Protein AF-Q7P4R6-F1 (afdb_monomer_lite)

InterPro domains:
  IPR003507 Peptidase family S66 [PTHR30237] (6-213)
  IPR027478 Murein tetrapeptide carboxypeptidase, N-terminal [G3DSA:3.40.50.10740] (6-164)
  IPR029062 Class I glutamine amidotransferase-like [SSF52317] (9-164)
  IPR040449 LD-carboxypeptidase, N-terminal [PF02016] (11-132)

Foldseek 3Di:
DDPPPDDAAEEEEAFLWFLVCLLQVVLLVQLQVLSVVLRHHYDYFPLSVVSADDPRGSDQLQVRLVSQLVLLQDLRHQEYAYQAAHAGSLSNLVNHDLVSNQVSLHAYEDADLCLNVQVSNVVRHVDHHHHDHHRRVQQSQQVGQDPLNSVVCCCRRPDPDDDDDDDQKDAPDDQDSNDCSSVPPDTDIDGDPDDDPPDDDDDDDDDDDHDPVNVCVNVVPD

Secondary structure (DSSP, 8-state):
---------EEEEE-SS--HHHHTHHHHHHHHHHHHHTT-EEEE-HHHHTT--BTTBSS-HHHHHHHHHHHHH-TT--EEEES---S-GGGGGGG--HHHHHHH--EEEE-GGGHHHHHHHHHHSS---EE---HHHHH--TT---HHHHHHHHHHHH-SS-PPPPPSEE--PPPPTTSTHHHHSPPP-EE------SS------------HHHHHHHHS--

Sequence (222 aa):
MEVSKMEKKVIGVYAPANAAHIWFEEKYLFAKKQLENIGFKIVEGNLVKDKIYQGYRTASAKERAEEMMHLVKNKDIDIMMPVIGGYNSGSLLPYLDFDEIEKSKKKFFGYSDITAIQMAILKKTDLKPIYGGSLIPTFGEYEGISPFLKNTLENLFFKKSYSLEEPEFYSNKLLNAFTDEWKTKKREYTKNEGWKILNKGEIEGEVIVANIDRYFSITSCY

Organism: NCBI:txid209882

pLDDT: mean 92.97, std 10.6, range [31.92, 98.81]

Structure (mmCIF, N/CA/C/O backbone):
data_AF-Q7P4R6-F1
#
_entry.id   AF-Q7P4R6-F1
#
loop_
_atom_site.group_PDB
_atom_site.id
_atom_site.type_symbol
_atom_site.label_atom_id
_atom_site.label_alt_id
_atom_site.label_comp_id
_atom_site.label_asym_id
_atom_site.label_entity_id
_atom_site.label_seq_id
_atom_site.pdbx_PDB_ins_code
_atom_site.Cartn_x
_atom_site.Cartn_y
_atom_site.Cartn_z
_atom_site.occupancy
_atom_site.B_iso_or_equiv
_atom_site.auth_seq_id
_atom_site.auth_comp_id
_atom_site.auth_asym_id
_atom_site.auth_atom_id
_atom_site.pdbx_PDB_model_num
ATOM 1 N N . MET A 1 1 ? 13.706 -21.297 23.533 1.00 36.28 1 MET A N 1
ATOM 2 C CA . MET A 1 1 ? 12.435 -20.545 23.560 1.00 36.28 1 MET A CA 1
ATOM 3 C C . MET A 1 1 ? 11.991 -20.355 22.127 1.00 36.28 1 MET A C 1
ATOM 5 O O . MET A 1 1 ? 12.764 -19.845 21.327 1.00 36.28 1 MET A O 1
ATOM 9 N N . GLU A 1 2 ? 10.831 -20.906 21.797 1.00 31.92 2 GLU A N 1
ATOM 10 C CA . GLU A 1 2 ? 10.306 -21.006 20.438 1.00 31.92 2 GLU A CA 1
ATOM 11 C C . GLU A 1 2 ? 10.027 -19.624 19.846 1.00 31.92 2 GLU A C 1
ATOM 13 O O . GLU A 1 2 ? 9.354 -18.795 20.455 1.00 31.92 2 GLU A O 1
ATOM 18 N N . VAL A 1 3 ? 10.527 -19.388 18.633 1.00 38.00 3 VAL A N 1
ATOM 19 C CA . VAL A 1 3 ? 10.048 -18.294 17.790 1.00 38.00 3 VAL A CA 1
ATOM 20 C C . VAL A 1 3 ? 8.590 -18.618 17.478 1.00 38.00 3 VAL A C 1
ATOM 22 O O . VAL A 1 3 ? 8.321 -19.535 16.698 1.00 38.00 3 VAL A O 1
ATOM 25 N N . SER A 1 4 ? 7.643 -17.920 18.111 1.00 40.69 4 SER A N 1
ATOM 26 C CA . SER A 1 4 ? 6.229 -18.041 17.757 1.00 40.69 4 SER A CA 1
ATOM 27 C C . SER A 1 4 ? 6.108 -17.805 16.253 1.00 40.69 4 SER A C 1
ATOM 29 O O . SER A 1 4 ? 6.454 -16.723 15.771 1.00 40.69 4 SER A O 1
ATOM 31 N N . LYS A 1 5 ? 5.671 -18.816 15.493 1.00 45.00 5 LYS A N 1
ATOM 32 C CA . LYS A 1 5 ? 5.347 -18.649 14.074 1.00 45.00 5 LYS A CA 1
ATOM 33 C C . LYS A 1 5 ? 4.273 -17.570 13.990 1.00 45.00 5 LYS A C 1
ATOM 35 O O . LYS A 1 5 ? 3.119 -17.840 14.308 1.00 45.00 5 LYS A O 1
ATOM 40 N N . MET A 1 6 ? 4.654 -16.357 13.592 1.00 54.03 6 MET A N 1
ATOM 41 C CA . MET A 1 6 ? 3.685 -15.341 13.201 1.00 54.03 6 MET A CA 1
ATOM 42 C C . MET A 1 6 ? 2.774 -15.959 12.141 1.00 54.03 6 MET A C 1
ATOM 44 O O . MET A 1 6 ? 3.251 -16.597 11.196 1.00 54.03 6 MET A O 1
ATOM 48 N N . GLU A 1 7 ? 1.467 -15.813 12.329 1.00 65.62 7 GLU A N 1
ATOM 49 C CA . GLU A 1 7 ? 0.477 -16.248 11.354 1.00 65.62 7 GLU A CA 1
ATOM 50 C C . GLU A 1 7 ? 0.796 -15.570 10.015 1.00 65.62 7 GLU A C 1
ATOM 52 O O . GLU A 1 7 ? 0.820 -14.344 9.921 1.00 65.62 7 GLU A O 1
ATOM 57 N N . LYS A 1 8 ? 1.133 -16.352 8.985 1.00 84.56 8 LYS A N 1
ATOM 58 C CA . LYS A 1 8 ? 1.517 -15.791 7.686 1.00 84.56 8 LYS A CA 1
ATOM 59 C C . LYS A 1 8 ? 0.320 -15.057 7.086 1.00 84.56 8 LYS A C 1
ATOM 61 O O . LYS A 1 8 ? -0.657 -15.709 6.734 1.00 84.56 8 LYS A O 1
ATOM 66 N N . LYS A 1 9 ? 0.423 -13.736 6.932 1.00 95.12 9 LYS A N 1
ATOM 67 C CA . LYS A 1 9 ? -0.589 -12.922 6.248 1.00 95.12 9 LYS A CA 1
ATOM 68 C C . LYS A 1 9 ? -0.419 -12.998 4.733 1.00 95.12 9 LYS A C 1
ATOM 70 O O . LYS A 1 9 ? 0.704 -13.078 4.220 1.00 95.12 9 LYS A O 1
ATOM 75 N N . VAL A 1 10 ? -1.535 -12.960 4.020 1.00 98.19 10 VAL A N 1
ATOM 76 C CA . VAL A 1 10 ? -1.591 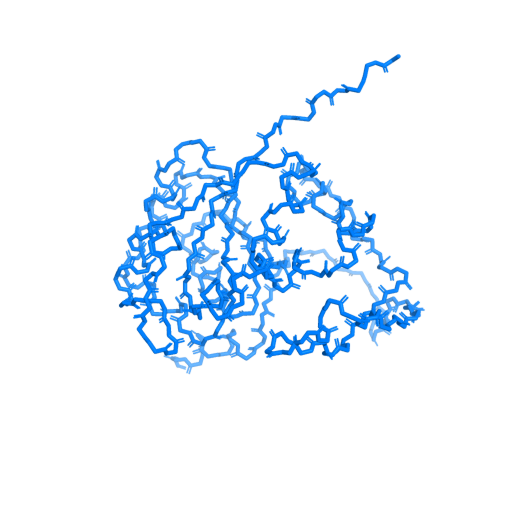-12.981 2.558 1.00 98.19 10 VAL A CA 1
ATOM 77 C C . VAL A 1 10 ? -1.961 -11.594 2.042 1.00 98.19 10 VAL A C 1
ATOM 79 O O . VAL A 1 10 ? -2.929 -10.975 2.491 1.00 98.19 10 VAL A O 1
ATOM 82 N N . ILE A 1 11 ? -1.185 -11.106 1.079 1.00 98.56 11 ILE A N 1
ATOM 83 C CA . ILE A 1 11 ? -1.375 -9.811 0.435 1.00 98.56 11 ILE A CA 1
ATOM 84 C C . ILE A 1 11 ? -1.949 -10.036 -0.965 1.00 98.56 11 ILE A C 1
ATOM 86 O O . ILE A 1 11 ? -1.327 -10.686 -1.804 1.00 98.56 11 ILE A O 1
ATOM 90 N N . GLY A 1 12 ? -3.121 -9.461 -1.217 1.00 98.69 12 GLY A N 1
ATOM 91 C CA . GLY A 1 12 ? -3.720 -9.319 -2.536 1.00 98.69 12 GLY A CA 1
ATOM 92 C C . GLY A 1 12 ? -3.177 -8.085 -3.242 1.00 98.69 12 GLY A C 1
ATOM 93 O O . GLY A 1 12 ? -3.420 -6.963 -2.789 1.00 98.69 12 GLY A O 1
ATOM 94 N N . VAL A 1 13 ? -2.461 -8.281 -4.346 1.00 98.62 13 VAL A N 1
ATOM 95 C CA . VAL A 1 13 ? -1.869 -7.201 -5.139 1.00 98.62 13 VAL A CA 1
ATOM 96 C C . VAL A 1 13 ? -2.739 -6.892 -6.352 1.00 98.62 13 VAL A C 1
ATOM 98 O O . VAL A 1 13 ? -2.993 -7.777 -7.162 1.00 98.62 13 VAL A O 1
ATOM 101 N N . TYR A 1 14 ? -3.159 -5.634 -6.498 1.00 98.38 14 TYR A N 1
ATOM 102 C CA . TYR A 1 14 ? -4.023 -5.162 -7.590 1.00 98.38 14 TYR A CA 1
ATOM 103 C C . TYR A 1 14 ? -3.446 -3.917 -8.273 1.00 98.38 14 TYR A C 1
ATOM 105 O O . TYR A 1 14 ? -2.625 -3.205 -7.689 1.00 98.38 14 TYR A O 1
ATOM 113 N N . ALA A 1 15 ? -3.868 -3.623 -9.503 1.00 97.06 15 ALA A N 1
ATOM 114 C CA . ALA A 1 15 ? -3.368 -2.507 -10.304 1.00 97.06 15 ALA A CA 1
ATOM 115 C C . ALA A 1 15 ? -4.442 -1.420 -10.516 1.00 97.06 15 ALA A C 1
ATOM 117 O O . ALA A 1 15 ? -5.029 -1.310 -11.596 1.00 97.06 15 ALA A O 1
ATOM 118 N N . PRO A 1 16 ? -4.686 -0.550 -9.517 1.00 96.31 16 PRO A N 1
ATOM 119 C CA . PRO A 1 16 ? -5.766 0.430 -9.582 1.00 96.31 16 PRO A CA 1
ATOM 120 C C . PRO A 1 16 ? -5.437 1.657 -10.426 1.00 96.31 16 PRO A C 1
ATOM 122 O O . PRO A 1 16 ? -6.339 2.450 -10.675 1.00 96.31 16 PRO A O 1
ATOM 125 N N . ALA A 1 17 ? -4.181 1.858 -10.829 1.00 94.38 17 ALA A N 1
ATOM 126 C CA . ALA A 1 17 ? -3.759 3.061 -11.533 1.00 94.38 17 ALA A CA 1
ATOM 127 C C . ALA A 1 17 ? -2.722 2.774 -12.629 1.00 94.38 17 ALA A C 1
ATOM 129 O O . ALA A 1 17 ? -3.070 2.201 -13.664 1.00 94.38 17 ALA A O 1
ATOM 130 N N . ASN A 1 18 ? -1.469 3.191 -12.426 1.00 93.06 18 ASN A N 1
ATOM 131 C CA . ASN A 1 18 ? -0.403 3.039 -13.412 1.00 93.06 18 ASN A CA 1
ATOM 132 C C . ASN A 1 18 ? 0.003 1.566 -13.580 1.00 93.06 18 ASN A C 1
ATOM 134 O O . ASN A 1 18 ? 0.083 0.808 -12.610 1.00 93.06 18 ASN A O 1
ATOM 138 N N . ALA A 1 19 ? 0.380 1.186 -14.800 1.00 93.06 19 ALA A N 1
ATOM 139 C CA . ALA A 1 19 ? 0.852 -0.159 -15.129 1.00 93.06 19 ALA A CA 1
ATOM 140 C C . ALA A 1 19 ? 2.355 -0.358 -14.827 1.00 93.06 19 ALA A C 1
ATOM 142 O O . ALA A 1 19 ? 3.094 -0.977 -15.589 1.00 93.06 19 ALA A O 1
ATOM 143 N N . ALA A 1 20 ? 2.835 0.173 -13.699 1.00 92.56 20 ALA A N 1
ATOM 144 C CA . ALA A 1 20 ? 4.264 0.203 -13.367 1.00 92.56 20 ALA A CA 1
ATOM 145 C C . ALA A 1 20 ? 4.896 -1.187 -13.170 1.00 92.56 20 ALA A C 1
ATOM 147 O O . ALA A 1 20 ? 6.104 -1.326 -13.315 1.00 92.56 20 ALA A O 1
ATOM 148 N N . HIS A 1 21 ? 4.095 -2.215 -12.875 1.00 94.19 21 HIS A N 1
ATOM 149 C CA . HIS A 1 21 ? 4.558 -3.608 -12.820 1.00 94.19 21 HIS A CA 1
ATOM 150 C C . HIS A 1 21 ? 4.993 -4.146 -14.189 1.00 94.19 21 HIS A C 1
ATOM 152 O O . HIS A 1 21 ? 5.756 -5.101 -14.240 1.00 94.19 21 HIS A O 1
ATOM 158 N N . ILE A 1 22 ? 4.544 -3.519 -15.281 1.00 94.38 22 ILE A N 1
ATOM 159 C CA . ILE A 1 22 ? 4.949 -3.850 -16.650 1.00 94.38 22 ILE A CA 1
ATOM 160 C C . ILE A 1 22 ? 6.172 -3.022 -17.038 1.00 94.38 22 ILE A C 1
ATOM 162 O O . ILE A 1 22 ? 7.163 -3.564 -17.514 1.00 94.38 22 ILE A O 1
ATOM 166 N N . TRP A 1 23 ? 6.132 -1.707 -16.795 1.00 93.12 23 TRP A N 1
ATOM 167 C CA . TRP A 1 23 ? 7.247 -0.812 -17.129 1.00 93.12 23 TRP A CA 1
ATOM 168 C C . TRP A 1 23 ? 8.520 -1.119 -16.334 1.00 93.12 23 TRP A C 1
ATOM 170 O O . TRP A 1 23 ? 9.620 -0.933 -16.842 1.00 93.12 23 TRP A O 1
ATOM 180 N N . PHE A 1 24 ? 8.366 -1.582 -15.091 1.00 94.56 24 PHE A N 1
ATOM 181 C CA . PHE A 1 24 ? 9.459 -1.865 -14.163 1.00 94.56 24 PHE A CA 1
ATOM 182 C C . PHE A 1 24 ? 9.367 -3.300 -13.632 1.00 94.56 24 PHE A C 1
ATOM 184 O O . PHE A 1 24 ? 9.408 -3.522 -12.420 1.00 94.56 24 PHE A O 1
ATOM 191 N N . GLU A 1 25 ? 9.219 -4.275 -14.533 1.00 95.38 25 GLU A N 1
ATOM 192 C CA . GLU A 1 25 ? 9.003 -5.684 -14.176 1.00 95.38 25 GLU A CA 1
ATOM 193 C C . GLU A 1 25 ? 10.060 -6.222 -13.200 1.00 95.38 25 GLU A C 1
ATOM 195 O O . GLU A 1 25 ? 9.707 -6.808 -12.178 1.00 95.38 25 GLU A O 1
ATOM 200 N N . GLU A 1 26 ? 11.348 -5.964 -13.441 1.00 95.88 26 GLU A N 1
ATOM 201 C CA . GLU A 1 26 ? 12.415 -6.409 -12.534 1.00 95.88 26 GLU A CA 1
ATOM 202 C C . GLU A 1 26 ? 12.244 -5.849 -11.116 1.00 95.88 26 GLU A C 1
ATOM 204 O O . GLU A 1 26 ? 12.371 -6.576 -10.129 1.00 95.88 26 GLU A O 1
ATOM 209 N N . LYS A 1 27 ? 11.908 -4.559 -11.005 1.00 96.25 27 LYS A N 1
ATOM 210 C CA . LYS A 1 27 ? 11.699 -3.887 -9.717 1.00 96.25 27 LYS A CA 1
ATOM 211 C C . LYS A 1 27 ? 10.441 -4.404 -9.018 1.00 96.25 27 LYS A C 1
ATOM 213 O O . LYS A 1 27 ? 10.434 -4.551 -7.799 1.00 96.25 27 LYS A O 1
ATOM 218 N N . TYR A 1 28 ? 9.393 -4.711 -9.780 1.00 97.44 28 TYR A N 1
ATOM 219 C CA . TYR A 1 28 ? 8.175 -5.347 -9.285 1.00 97.44 28 TYR A CA 1
ATOM 220 C C . TYR A 1 28 ? 8.442 -6.756 -8.735 1.00 97.44 28 TYR A C 1
ATOM 222 O O . TYR A 1 28 ? 8.056 -7.054 -7.603 1.00 97.44 28 TYR A O 1
ATOM 230 N N . LEU A 1 29 ? 9.148 -7.602 -9.490 1.00 97.38 29 LEU A N 1
ATOM 231 C CA . LEU A 1 29 ? 9.510 -8.954 -9.058 1.00 97.38 29 LEU A CA 1
ATOM 232 C C . LEU A 1 29 ? 10.412 -8.918 -7.821 1.00 97.38 29 LEU A C 1
ATOM 234 O O . LEU A 1 29 ? 10.203 -9.690 -6.883 1.00 97.38 29 LEU A O 1
ATOM 238 N N . PHE A 1 30 ? 11.363 -7.981 -7.784 1.00 97.12 30 PHE A N 1
ATOM 239 C CA . PHE A 1 30 ? 12.201 -7.747 -6.614 1.00 97.12 30 PHE A CA 1
ATOM 240 C C . PHE A 1 30 ? 11.359 -7.361 -5.389 1.00 97.12 30 PHE A C 1
ATOM 242 O O . PHE A 1 30 ? 11.490 -7.984 -4.336 1.00 97.12 30 PHE A O 1
ATOM 249 N N . ALA A 1 31 ? 10.436 -6.404 -5.536 1.00 97.75 31 ALA A N 1
ATOM 250 C CA . ALA A 1 31 ? 9.532 -5.978 -4.468 1.00 97.75 31 ALA A CA 1
ATOM 251 C C . ALA A 1 31 ? 8.675 -7.127 -3.921 1.00 97.75 31 ALA A C 1
ATOM 253 O O . ALA A 1 31 ? 8.549 -7.299 -2.706 1.00 97.75 31 ALA A O 1
ATOM 254 N N . LYS A 1 32 ? 8.131 -7.954 -4.821 1.00 97.94 32 LYS A N 1
ATOM 255 C CA . LYS A 1 32 ? 7.375 -9.158 -4.460 1.00 97.94 32 LYS A CA 1
ATOM 256 C C . LYS A 1 32 ? 8.234 -10.107 -3.629 1.00 97.94 32 LYS A C 1
ATOM 258 O O . LYS A 1 32 ? 7.821 -10.543 -2.554 1.00 97.94 32 LYS A O 1
ATOM 263 N N . LYS A 1 33 ? 9.463 -10.360 -4.088 1.00 97.62 33 LYS A N 1
ATOM 264 C CA . LYS A 1 33 ? 10.394 -11.272 -3.423 1.00 97.62 33 LYS A CA 1
ATOM 265 C C . LYS A 1 33 ? 10.791 -10.795 -2.028 1.00 97.62 33 LYS A C 1
ATOM 267 O O . LYS A 1 33 ? 10.902 -11.611 -1.118 1.00 97.62 33 LYS A O 1
ATOM 272 N N . GLN A 1 34 ? 10.973 -9.489 -1.839 1.00 96.88 34 GLN A N 1
ATOM 273 C CA . GLN A 1 34 ? 11.279 -8.905 -0.531 1.00 96.88 34 GLN A CA 1
ATOM 274 C C . GLN A 1 34 ? 10.176 -9.193 0.499 1.00 96.88 34 GLN A C 1
ATOM 276 O O . GLN A 1 34 ? 10.476 -9.640 1.606 1.00 96.88 34 GLN A O 1
ATOM 281 N N . LEU A 1 35 ? 8.903 -9.011 0.127 1.00 96.75 35 LEU A N 1
ATOM 282 C CA . LEU A 1 35 ? 7.768 -9.324 1.004 1.00 96.75 35 LEU A CA 1
ATOM 283 C C . LEU A 1 35 ? 7.665 -10.824 1.313 1.00 96.75 35 LEU A C 1
ATOM 285 O O . LEU A 1 35 ? 7.429 -11.205 2.461 1.00 96.75 35 LEU A O 1
ATOM 289 N N . GLU A 1 36 ? 7.890 -11.681 0.316 1.00 96.50 36 GLU A N 1
ATOM 290 C CA . GLU A 1 36 ? 7.920 -13.136 0.512 1.00 96.50 36 GLU A CA 1
ATOM 291 C C . GLU A 1 36 ? 9.036 -13.566 1.477 1.00 96.50 36 GLU A C 1
ATOM 293 O O . GLU A 1 36 ? 8.815 -14.406 2.352 1.00 96.50 36 GLU A O 1
ATOM 298 N N . ASN A 1 37 ? 10.222 -12.957 1.366 1.00 94.75 37 ASN A N 1
ATOM 299 C CA . ASN A 1 37 ? 11.374 -13.254 2.220 1.00 94.75 37 ASN A CA 1
ATOM 300 C C . ASN A 1 37 ? 11.122 -12.916 3.697 1.00 94.75 37 ASN A C 1
ATOM 302 O O . ASN A 1 37 ? 11.670 -13.583 4.573 1.00 94.75 37 ASN A O 1
ATOM 306 N N . ILE A 1 38 ? 10.283 -11.916 3.986 1.00 93.44 38 ILE A N 1
ATOM 307 C CA . ILE A 1 38 ? 9.893 -11.567 5.361 1.00 93.44 38 ILE A CA 1
ATOM 308 C C . ILE A 1 38 ? 8.606 -12.269 5.826 1.00 93.44 38 ILE A C 1
ATOM 310 O O . ILE A 1 38 ? 8.121 -11.992 6.919 1.00 93.44 38 ILE A O 1
ATOM 314 N N . GLY A 1 39 ? 8.083 -13.218 5.040 1.00 94.12 39 GLY A N 1
ATOM 315 C CA . GLY A 1 39 ? 7.067 -14.177 5.481 1.00 94.12 39 GLY A CA 1
ATOM 316 C C . GLY A 1 39 ? 5.646 -13.951 4.964 1.00 94.12 39 GLY A C 1
ATOM 317 O O . GLY A 1 39 ? 4.764 -14.738 5.322 1.00 94.12 39 GLY A O 1
ATOM 318 N N . PHE A 1 40 ? 5.410 -12.947 4.116 1.00 96.44 40 PHE A N 1
ATOM 319 C CA . PHE A 1 40 ? 4.113 -12.767 3.459 1.00 96.44 40 PHE A CA 1
ATOM 320 C C . PHE A 1 40 ? 3.929 -13.754 2.302 1.00 96.44 40 PHE A C 1
ATOM 322 O O . PHE A 1 40 ? 4.889 -14.242 1.707 1.00 96.44 40 PHE A O 1
ATOM 329 N N . LYS A 1 41 ? 2.674 -14.036 1.953 1.00 97.31 41 LYS A N 1
ATOM 330 C CA . LYS A 1 41 ? 2.325 -14.646 0.661 1.00 97.31 41 LYS A CA 1
ATOM 331 C C . LYS A 1 41 ? 1.692 -13.587 -0.226 1.00 97.31 41 LYS A C 1
ATOM 333 O O . LYS A 1 41 ? 0.916 -12.777 0.272 1.00 97.31 41 LYS A O 1
ATOM 338 N N . ILE A 1 42 ? 1.985 -13.620 -1.521 1.00 98.00 42 ILE A N 1
ATOM 339 C CA . ILE A 1 42 ? 1.416 -12.680 -2.486 1.00 98.00 42 ILE A CA 1
ATOM 340 C C . ILE A 1 42 ? 0.439 -13.416 -3.403 1.00 98.00 42 ILE A C 1
ATOM 342 O O . ILE A 1 42 ? 0.769 -14.464 -3.954 1.00 98.00 42 ILE A O 1
ATOM 346 N N . VAL A 1 43 ? -0.757 -12.854 -3.565 1.00 98.56 43 VAL A N 1
ATOM 347 C CA . VAL A 1 43 ? -1.751 -13.261 -4.563 1.00 98.56 43 VAL A CA 1
ATOM 348 C C . VAL A 1 43 ? -1.961 -12.085 -5.504 1.00 98.56 43 VAL A C 1
ATOM 350 O O . VAL A 1 43 ? -2.355 -11.003 -5.079 1.00 98.56 43 VAL A O 1
ATOM 353 N N . GLU A 1 44 ? -1.669 -12.284 -6.782 1.00 98.50 44 GLU A N 1
ATOM 354 C CA . GLU A 1 44 ? -1.816 -11.257 -7.813 1.00 98.50 44 GLU A CA 1
ATOM 355 C C . GLU A 1 44 ? -3.244 -11.262 -8.370 1.00 98.50 44 GLU A C 1
ATOM 357 O O . GLU A 1 44 ? -3.829 -12.323 -8.595 1.00 98.50 44 GLU A O 1
ATOM 362 N N . GLY A 1 45 ? -3.799 -10.074 -8.601 1.00 98.00 45 GLY A N 1
ATOM 363 C CA . GLY A 1 45 ? -4.998 -9.901 -9.409 1.00 98.00 45 GLY A CA 1
ATOM 364 C C . GLY A 1 45 ? -4.738 -10.237 -10.878 1.00 98.00 45 GLY A C 1
ATOM 365 O O . GLY A 1 45 ? -3.592 -10.284 -11.329 1.00 98.00 45 GLY A O 1
ATOM 366 N N . ASN A 1 46 ? -5.808 -10.491 -11.633 1.00 96.81 46 ASN A N 1
ATOM 367 C CA . ASN A 1 46 ? -5.687 -10.948 -13.019 1.00 96.81 46 ASN A CA 1
ATOM 368 C C . ASN A 1 46 ? -5.011 -9.910 -13.926 1.00 96.81 46 ASN A C 1
ATOM 370 O O . ASN A 1 46 ? -4.195 -10.285 -14.754 1.00 96.81 46 ASN A O 1
ATOM 374 N N . LEU A 1 47 ? -5.275 -8.611 -13.753 1.00 97.00 47 LEU A N 1
ATOM 375 C CA . LEU A 1 47 ? -4.643 -7.583 -14.584 1.00 97.00 47 LEU A CA 1
ATOM 376 C C . LEU A 1 47 ? -3.141 -7.480 -14.306 1.00 97.00 47 LEU A C 1
ATOM 378 O O . LEU A 1 47 ? -2.369 -7.273 -15.240 1.00 97.00 47 LEU A O 1
ATOM 382 N N . VAL A 1 48 ? -2.737 -7.651 -13.041 1.00 96.81 48 VAL A N 1
ATOM 383 C CA . VAL A 1 48 ? -1.323 -7.727 -12.641 1.00 96.81 48 VAL A CA 1
ATOM 384 C C . VAL A 1 48 ? -0.658 -8.959 -13.252 1.00 96.81 48 VAL A C 1
ATOM 386 O O . VAL A 1 48 ? 0.366 -8.844 -13.926 1.00 96.81 48 VAL A O 1
ATOM 389 N N . LYS A 1 49 ? -1.261 -10.132 -13.038 1.00 96.31 49 LYS A N 1
ATOM 390 C CA . LYS A 1 49 ? -0.725 -11.429 -13.460 1.00 96.31 49 LYS A CA 1
ATOM 391 C C . LYS A 1 49 ? -0.622 -11.545 -14.982 1.00 96.31 49 LYS A C 1
ATOM 393 O O . LYS A 1 49 ? 0.394 -12.008 -15.496 1.00 96.31 49 LYS A O 1
ATOM 398 N N . ASP A 1 50 ? -1.659 -11.108 -15.688 1.00 95.75 50 ASP A N 1
ATOM 399 C CA . ASP A 1 50 ? -1.767 -11.214 -17.144 1.00 95.75 50 ASP A CA 1
ATOM 400 C C . ASP A 1 50 ? -1.108 -10.019 -17.859 1.00 95.75 50 ASP A C 1
ATOM 402 O O . ASP A 1 50 ? -1.153 -9.930 -19.086 1.00 95.75 50 ASP A O 1
ATOM 406 N N . LYS A 1 51 ? -0.469 -9.110 -17.102 1.00 93.44 51 LYS A N 1
ATOM 407 C CA . LYS A 1 51 ? 0.248 -7.924 -17.599 1.00 93.44 51 LYS A CA 1
ATOM 408 C C . LYS A 1 51 ? -0.604 -7.083 -18.556 1.00 93.44 51 LYS A C 1
ATOM 410 O O . LYS A 1 51 ? -0.150 -6.672 -19.626 1.00 93.44 51 LYS A O 1
ATOM 415 N N . ILE A 1 52 ? -1.854 -6.821 -18.174 1.00 92.75 52 ILE A N 1
ATOM 416 C CA . ILE A 1 52 ? -2.781 -6.043 -19.001 1.00 92.75 52 ILE A CA 1
ATOM 417 C C . ILE A 1 52 ? -2.351 -4.573 -19.019 1.00 92.75 52 ILE A C 1
ATOM 419 O O . ILE A 1 52 ? -2.034 -3.980 -17.989 1.00 92.75 52 ILE A O 1
ATOM 423 N N . TYR A 1 53 ? -2.329 -3.974 -20.208 1.00 90.62 53 TYR A N 1
ATOM 424 C CA . TYR A 1 53 ? -1.800 -2.633 -20.420 1.00 90.62 53 TYR A CA 1
ATOM 425 C C . TYR A 1 53 ? -2.687 -1.806 -21.345 1.00 90.62 53 TYR A C 1
ATOM 427 O O . TYR A 1 53 ? -3.020 -2.232 -22.451 1.00 90.62 53 TYR A O 1
ATOM 435 N N . GLN A 1 54 ? -2.998 -0.577 -20.934 1.00 89.88 54 GLN A N 1
ATOM 436 C CA . GLN A 1 54 ? -3.746 0.390 -21.730 1.00 89.88 54 GLN A CA 1
ATOM 437 C C . GLN A 1 54 ? -3.124 1.792 -21.614 1.00 89.88 54 GLN A C 1
ATOM 439 O O . GLN A 1 54 ? -3.710 2.721 -21.048 1.00 89.88 54 GLN A O 1
ATOM 444 N N . GLY A 1 55 ? -1.917 1.961 -22.162 1.00 86.69 55 GLY A N 1
ATOM 445 C CA . GLY A 1 55 ? -1.222 3.251 -22.178 1.00 86.69 55 GLY A CA 1
ATOM 446 C C . GLY A 1 55 ? -0.845 3.700 -20.766 1.00 86.69 55 GLY A C 1
ATOM 447 O O . GLY A 1 55 ? -0.113 3.029 -20.065 1.00 86.69 55 GLY A O 1
ATOM 448 N N . TYR A 1 56 ? -1.359 4.823 -20.280 1.00 82.38 56 TYR A N 1
ATOM 449 C CA . TYR A 1 56 ? -0.989 5.329 -18.948 1.00 82.38 56 TYR A CA 1
ATOM 450 C C . TYR A 1 56 ? -1.625 4.560 -17.765 1.00 82.38 56 TYR A C 1
ATOM 452 O O . TYR A 1 56 ? -1.403 4.921 -16.610 1.00 82.38 56 TYR A O 1
ATOM 460 N N . ARG A 1 57 ? -2.435 3.523 -18.021 1.00 88.50 57 ARG A N 1
ATOM 461 C CA . ARG A 1 57 ? -3.142 2.718 -17.007 1.00 88.50 57 ARG A CA 1
ATOM 462 C C . ARG A 1 57 ? -3.174 1.236 -17.385 1.00 88.50 57 ARG A C 1
ATOM 464 O O . ARG A 1 57 ? -2.874 0.883 -18.519 1.00 88.50 57 ARG A O 1
ATOM 471 N N . THR A 1 58 ? -3.583 0.382 -16.452 1.00 90.25 58 THR A N 1
ATOM 472 C CA . THR A 1 58 ? -3.676 -1.073 -16.674 1.00 90.25 58 THR A CA 1
ATOM 473 C C . THR A 1 58 ? -4.850 -1.454 -17.584 1.00 90.25 58 THR A C 1
ATOM 475 O O . THR A 1 58 ? -4.648 -2.074 -18.617 1.00 90.25 58 THR A O 1
ATOM 478 N N . ALA A 1 59 ? -6.076 -1.042 -17.240 1.00 95.75 59 ALA A N 1
ATOM 479 C CA . ALA A 1 59 ? -7.306 -1.403 -17.957 1.00 95.75 59 ALA A CA 1
ATOM 480 C C . ALA A 1 59 ? -8.403 -0.334 -17.764 1.00 95.75 59 ALA A C 1
ATOM 482 O O . ALA A 1 59 ? -8.162 0.717 -17.146 1.00 95.75 59 ALA A O 1
ATOM 483 N N . SER A 1 60 ? -9.624 -0.577 -18.253 1.00 96.50 60 SER A N 1
ATOM 484 C CA . SER A 1 60 ? -10.763 0.308 -17.984 1.00 96.50 60 SER A CA 1
ATOM 485 C C . SER A 1 60 ? -11.032 0.447 -16.477 1.00 96.50 60 SER A C 1
ATOM 487 O O . SER A 1 60 ? -10.532 -0.308 -15.643 1.00 96.50 60 SER A O 1
ATOM 489 N N . ALA A 1 61 ? -11.797 1.471 -16.093 1.00 97.12 61 ALA A N 1
ATOM 490 C CA . ALA A 1 61 ? -12.160 1.682 -14.691 1.00 97.12 61 ALA A CA 1
ATOM 491 C C . ALA A 1 61 ? -12.945 0.503 -14.096 1.00 97.12 61 ALA A C 1
ATOM 493 O O . ALA A 1 61 ? -12.693 0.121 -12.956 1.00 97.12 61 ALA A O 1
ATOM 494 N N . LYS A 1 62 ? -13.834 -0.093 -14.898 1.00 98.06 62 LYS A N 1
ATOM 495 C CA . LYS A 1 62 ? -14.631 -1.254 -14.513 1.00 98.06 62 LYS A CA 1
ATOM 496 C C . LYS A 1 62 ? -13.757 -2.496 -14.324 1.00 98.06 62 LYS A C 1
ATOM 498 O O . LYS A 1 62 ? -13.813 -3.092 -13.260 1.00 98.06 62 LYS A O 1
ATOM 503 N N . GLU A 1 63 ? -12.880 -2.818 -15.274 1.00 98.31 63 GLU A N 1
ATOM 504 C CA . GLU A 1 63 ? -11.990 -3.992 -15.173 1.00 98.31 63 GLU A CA 1
ATOM 505 C C . GLU A 1 63 ? -11.033 -3.896 -13.973 1.00 98.31 63 GLU A C 1
ATOM 507 O O . GLU A 1 63 ? -10.816 -4.873 -13.259 1.00 98.31 63 GLU A O 1
ATOM 512 N N . ARG A 1 64 ? -10.484 -2.703 -13.698 1.00 98.19 64 ARG A N 1
ATOM 513 C CA . ARG A 1 64 ? -9.636 -2.477 -12.511 1.00 98.19 64 ARG A CA 1
ATOM 514 C C . ARG A 1 64 ? -10.414 -2.618 -11.201 1.00 98.19 64 ARG A C 1
ATOM 516 O O . ARG A 1 64 ? -9.870 -3.121 -10.219 1.00 98.19 64 ARG A O 1
ATOM 523 N N . ALA A 1 65 ? -11.674 -2.183 -11.171 1.00 98.62 65 ALA A N 1
ATOM 524 C CA . ALA A 1 65 ? -12.544 -2.388 -10.018 1.00 98.62 65 ALA A CA 1
ATOM 525 C C . ALA A 1 65 ? -12.906 -3.871 -9.846 1.00 98.62 65 ALA A C 1
ATOM 527 O O . ALA A 1 65 ? -12.873 -4.375 -8.729 1.00 98.62 65 ALA A O 1
ATOM 528 N N . GLU A 1 66 ? -13.181 -4.586 -10.936 1.00 98.62 66 GLU A N 1
ATOM 529 C CA . GLU A 1 66 ? -13.461 -6.025 -10.928 1.00 98.62 66 GLU A CA 1
ATOM 530 C C . GLU A 1 66 ? -12.269 -6.837 -10.404 1.00 98.62 66 GLU A C 1
ATOM 532 O O . GLU A 1 66 ? -12.461 -7.711 -9.559 1.00 98.62 66 GLU A O 1
ATOM 537 N N . GLU A 1 67 ? -11.036 -6.507 -10.809 1.00 98.56 67 GLU A N 1
ATOM 538 C CA . GLU A 1 67 ? -9.821 -7.107 -10.239 1.00 98.56 67 GLU A CA 1
ATOM 539 C C . GLU A 1 67 ? -9.756 -6.911 -8.719 1.00 98.56 67 GLU A C 1
ATOM 541 O O . GLU A 1 67 ? -9.567 -7.872 -7.966 1.00 98.56 67 GLU A O 1
ATOM 546 N N . MET A 1 68 ? -9.938 -5.669 -8.261 1.00 98.62 68 MET A N 1
ATOM 547 C CA . MET A 1 68 ? -9.932 -5.352 -6.836 1.00 98.62 68 MET A CA 1
ATOM 548 C C . MET A 1 68 ? -11.028 -6.133 -6.097 1.00 98.62 68 MET A C 1
ATOM 550 O O . MET A 1 68 ? -10.753 -6.739 -5.062 1.00 98.62 68 MET A O 1
ATOM 554 N N . MET A 1 69 ? -12.251 -6.178 -6.634 1.00 98.75 69 MET A N 1
ATOM 555 C CA . MET A 1 69 ? -13.381 -6.860 -6.002 1.00 98.75 69 MET A CA 1
ATOM 556 C C . MET A 1 69 ? -13.236 -8.387 -5.991 1.00 98.75 69 MET A C 1
ATOM 558 O O . MET A 1 69 ? -13.669 -9.025 -5.029 1.00 98.75 69 MET A O 1
ATOM 562 N N . HIS A 1 70 ? -12.592 -8.992 -6.993 1.00 98.69 70 HIS A N 1
ATOM 563 C CA . HIS A 1 70 ? -12.240 -10.415 -6.956 1.00 98.69 70 HIS A CA 1
ATOM 564 C C . HIS A 1 70 ? -11.307 -10.741 -5.787 1.00 98.69 70 HIS A C 1
ATOM 566 O O . HIS A 1 70 ? -11.536 -11.712 -5.065 1.00 98.69 70 HIS A O 1
ATOM 572 N N . LEU A 1 71 ? -10.293 -9.908 -5.553 1.00 98.69 71 LEU A N 1
ATOM 573 C CA . LEU A 1 71 ? -9.380 -10.082 -4.424 1.00 98.69 71 LEU A CA 1
ATOM 574 C C . LEU A 1 71 ? -10.063 -9.780 -3.078 1.00 98.69 71 LEU A C 1
ATOM 576 O O . LEU A 1 71 ? -9.826 -10.491 -2.105 1.00 98.69 71 LEU A O 1
ATOM 580 N N . VAL A 1 72 ? -10.976 -8.803 -3.014 1.00 98.69 72 VAL A N 1
ATOM 581 C CA . VAL A 1 72 ? -11.794 -8.533 -1.811 1.00 98.69 72 VAL A CA 1
ATOM 582 C C . VAL A 1 72 ? -12.623 -9.759 -1.408 1.00 98.69 72 VAL A C 1
ATOM 584 O O . VAL A 1 72 ? -12.683 -10.099 -0.222 1.00 98.69 72 VAL A O 1
ATOM 587 N N . LYS A 1 73 ? -13.213 -10.455 -2.387 1.00 98.44 73 LYS A N 1
ATOM 588 C CA . LYS A 1 73 ? -14.039 -11.657 -2.175 1.00 98.44 73 LYS A CA 1
ATOM 589 C C . LYS A 1 73 ? -13.227 -12.911 -1.839 1.00 98.44 73 LYS A C 1
ATOM 591 O O . LYS A 1 73 ? -13.783 -13.875 -1.312 1.00 98.44 73 LYS A O 1
ATOM 596 N N . ASN A 1 74 ? -11.921 -12.912 -2.099 1.00 98.25 74 ASN A N 1
ATOM 597 C CA . ASN A 1 74 ? -11.048 -14.015 -1.718 1.00 98.25 74 ASN A CA 1
ATOM 598 C C . ASN A 1 74 ? -10.844 -14.034 -0.190 1.00 98.25 74 ASN A C 1
ATOM 600 O O . ASN A 1 74 ? -10.303 -13.093 0.397 1.00 98.25 74 ASN A O 1
ATOM 604 N N . LYS A 1 75 ? -11.288 -15.112 0.467 1.00 96.94 75 LYS A N 1
ATOM 605 C CA . LYS A 1 75 ? -11.229 -15.271 1.930 1.00 96.94 75 LYS A CA 1
ATOM 606 C C . LYS A 1 75 ? -9.816 -15.507 2.463 1.00 96.94 75 LYS A C 1
ATOM 608 O O . LYS A 1 75 ? -9.587 -15.248 3.637 1.00 96.94 75 LYS A O 1
ATOM 613 N N . ASP A 1 76 ? -8.887 -15.928 1.609 1.00 96.75 76 ASP A N 1
ATOM 614 C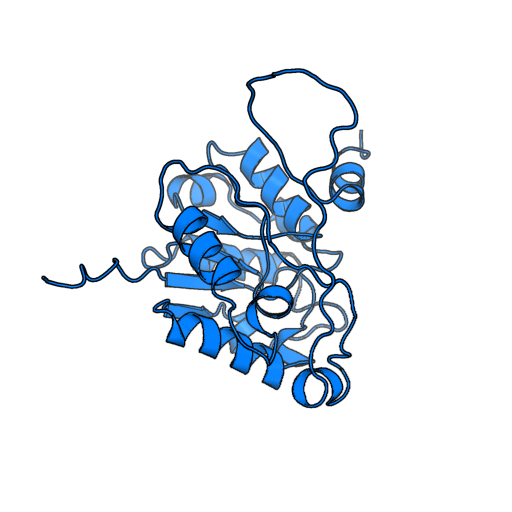 CA . ASP A 1 76 ? -7.502 -16.197 1.998 1.00 96.75 76 ASP A CA 1
ATOM 615 C C . ASP A 1 76 ? -6.649 -14.925 2.053 1.00 96.75 76 ASP A C 1
ATOM 617 O O . ASP A 1 76 ? -5.509 -14.990 2.493 1.00 96.75 76 ASP A O 1
ATOM 621 N N . ILE A 1 77 ? -7.164 -13.782 1.581 1.00 98.44 77 ILE A N 1
ATOM 622 C CA . ILE A 1 77 ? -6.443 -12.505 1.549 1.00 98.44 77 ILE A CA 1
ATOM 623 C C . ILE A 1 77 ? -6.741 -11.696 2.813 1.00 98.44 77 ILE A C 1
ATOM 625 O O . ILE A 1 77 ? -7.899 -11.394 3.105 1.00 98.44 77 ILE A O 1
ATOM 629 N N . ASP A 1 78 ? -5.688 -11.265 3.507 1.00 98.19 78 ASP A N 1
ATOM 630 C CA . ASP A 1 78 ? -5.778 -10.409 4.694 1.00 98.19 78 ASP A CA 1
ATOM 631 C C . ASP A 1 78 ? -5.623 -8.918 4.354 1.00 98.19 78 ASP A C 1
ATOM 633 O O . ASP A 1 78 ? -6.232 -8.049 4.987 1.00 98.19 78 ASP A O 1
ATOM 637 N N . ILE A 1 79 ? -4.753 -8.610 3.386 1.00 98.50 79 ILE A N 1
ATOM 638 C CA . ILE A 1 79 ? -4.287 -7.250 3.095 1.00 98.50 79 ILE A CA 1
ATOM 639 C C . ILE A 1 79 ? -4.447 -6.963 1.605 1.00 98.50 79 ILE A C 1
ATOM 641 O O . ILE A 1 79 ? -3.946 -7.700 0.764 1.00 98.50 79 ILE A O 1
ATOM 645 N N . MET A 1 80 ? -5.088 -5.850 1.276 1.00 98.75 80 MET A N 1
ATOM 646 C CA . MET A 1 80 ? -5.179 -5.314 -0.077 1.00 98.75 80 MET A CA 1
ATOM 647 C C . MET A 1 80 ? -4.054 -4.302 -0.283 1.00 98.75 80 MET A C 1
ATOM 649 O O . MET A 1 80 ? -3.977 -3.318 0.455 1.00 98.75 80 MET A O 1
ATOM 653 N N . MET A 1 81 ? -3.202 -4.522 -1.286 1.00 98.69 81 MET A N 1
ATOM 654 C CA . MET A 1 81 ? -2.060 -3.661 -1.598 1.00 98.69 81 MET A CA 1
ATOM 655 C C . MET A 1 81 ? -2.033 -3.299 -3.091 1.00 98.69 81 MET A C 1
ATOM 657 O O . 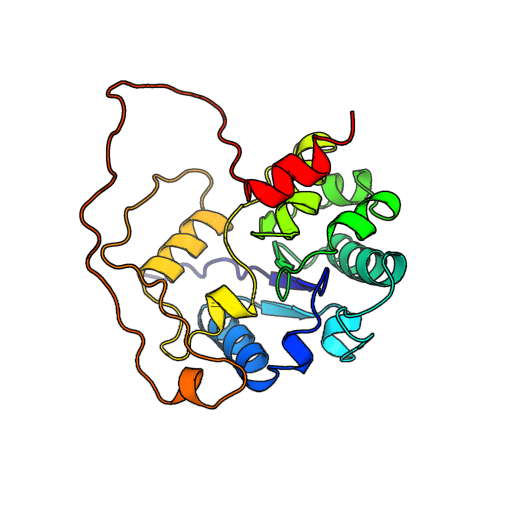MET A 1 81 ? -2.011 -4.181 -3.943 1.00 98.69 81 MET A O 1
ATOM 661 N N . PRO A 1 82 ? -1.997 -2.015 -3.453 1.00 98.38 82 PRO A N 1
ATOM 662 C CA . PRO A 1 82 ? -1.858 -1.608 -4.839 1.00 98.38 82 PRO A CA 1
ATOM 663 C C . PRO A 1 82 ? -0.417 -1.827 -5.313 1.00 98.38 82 PRO A C 1
ATOM 665 O O . PRO A 1 82 ? 0.536 -1.634 -4.552 1.00 98.38 82 PRO A O 1
ATOM 668 N N . VAL A 1 83 ? -0.245 -2.155 -6.594 1.00 97.38 83 VAL A N 1
ATOM 669 C CA . VAL A 1 83 ? 1.073 -2.177 -7.248 1.00 97.38 83 VAL A CA 1
ATOM 670 C C . VAL A 1 83 ? 1.760 -0.815 -7.109 1.00 97.38 83 VAL A C 1
ATOM 672 O O . VAL A 1 83 ? 2.928 -0.736 -6.723 1.00 97.38 83 VAL A O 1
ATOM 675 N N . ILE A 1 84 ? 1.026 0.250 -7.439 1.00 96.44 84 ILE A N 1
ATOM 676 C CA . ILE A 1 84 ? 1.455 1.647 -7.369 1.00 96.44 84 ILE A CA 1
ATOM 677 C C . ILE A 1 84 ? 0.228 2.578 -7.430 1.00 96.44 84 ILE A C 1
ATOM 679 O O . ILE A 1 84 ? -0.852 2.162 -7.856 1.00 96.44 84 ILE A O 1
ATOM 683 N N . GLY A 1 85 ? 0.401 3.838 -7.023 1.00 93.12 85 GLY A N 1
ATOM 684 C CA . GLY A 1 85 ? -0.544 4.927 -7.296 1.00 93.12 85 GLY A CA 1
ATOM 685 C C . GLY A 1 85 ? -0.488 5.457 -8.742 1.00 93.12 85 GLY A C 1
ATOM 686 O O . GLY A 1 85 ? 0.054 4.822 -9.646 1.00 93.12 85 GLY A O 1
ATOM 687 N N . GLY A 1 86 ? -1.060 6.638 -8.970 1.00 92.50 86 GLY A N 1
ATOM 688 C CA . GLY A 1 86 ? -1.143 7.293 -10.278 1.00 92.50 86 GLY A CA 1
ATOM 689 C C . GLY A 1 86 ? -2.052 8.521 -10.223 1.00 92.50 86 GLY A C 1
ATOM 690 O O . GLY A 1 86 ? -1.874 9.365 -9.354 1.00 92.50 86 GLY A O 1
ATOM 691 N N . TYR A 1 87 ? -3.027 8.621 -11.127 1.00 91.88 87 TYR A N 1
ATOM 692 C CA . TYR A 1 87 ? -3.967 9.756 -11.165 1.00 91.88 87 TYR A CA 1
ATOM 693 C C . TYR A 1 87 ? -5.421 9.346 -11.441 1.00 91.88 87 TYR A C 1
ATOM 695 O O . TYR A 1 87 ? -6.256 10.179 -11.784 1.00 91.88 87 TYR A O 1
ATOM 703 N N . ASN A 1 88 ? -5.735 8.051 -11.392 1.00 92.94 88 ASN A N 1
ATOM 704 C CA . ASN A 1 88 ? -6.992 7.534 -11.940 1.00 92.94 88 ASN A CA 1
ATOM 705 C C . ASN A 1 88 ? -7.628 6.407 -11.112 1.00 92.94 88 ASN A C 1
ATOM 707 O O . ASN A 1 88 ? -8.621 5.820 -11.553 1.00 92.94 88 ASN A O 1
ATOM 711 N N . SER A 1 89 ? -7.142 6.143 -9.897 1.00 95.69 89 SER A N 1
ATOM 712 C CA . SER A 1 89 ? -7.752 5.165 -8.983 1.00 95.69 89 SER A CA 1
ATOM 713 C C . SER A 1 89 ? -9.184 5.538 -8.574 1.00 95.69 89 SER A C 1
ATOM 715 O O . SER A 1 89 ? -10.025 4.669 -8.377 1.00 95.69 89 SER A O 1
ATOM 717 N N . GLY A 1 90 ? -9.518 6.834 -8.540 1.00 95.56 90 GLY A N 1
ATOM 718 C CA . GLY A 1 90 ? -10.876 7.286 -8.204 1.00 95.56 90 GLY A CA 1
ATOM 719 C C . GLY A 1 90 ? -11.919 6.940 -9.267 1.00 95.56 90 GLY A C 1
ATOM 720 O O . GLY A 1 90 ? -13.108 6.945 -8.977 1.00 95.56 90 GLY A O 1
ATOM 721 N N . SER A 1 91 ? -11.495 6.584 -10.484 1.00 95.81 91 SER A N 1
ATOM 722 C CA . SER A 1 91 ? -12.429 6.103 -11.509 1.00 95.81 91 SER A CA 1
ATOM 723 C C . SER A 1 91 ? -13.051 4.746 -11.163 1.00 95.81 91 SER A C 1
ATOM 725 O O . SER A 1 91 ? -14.082 4.408 -11.735 1.00 95.81 91 SER A O 1
ATOM 727 N N . LEU A 1 92 ? -12.467 3.988 -10.223 1.00 97.88 92 LEU A N 1
ATOM 728 C CA . LEU A 1 92 ? -12.999 2.697 -9.778 1.00 97.88 92 LEU A CA 1
ATOM 729 C C . LEU A 1 92 ? -14.261 2.856 -8.921 1.00 97.88 92 LEU A C 1
ATOM 731 O O . LEU A 1 92 ? -15.081 1.945 -8.900 1.00 97.88 92 LEU A O 1
ATOM 735 N N . LEU A 1 93 ? -14.429 3.991 -8.228 1.00 97.69 93 LEU A N 1
ATOM 736 C CA . LEU A 1 93 ? -15.433 4.163 -7.169 1.00 97.69 93 LEU A CA 1
ATOM 737 C C . LEU A 1 93 ? -16.876 3.804 -7.575 1.00 97.69 93 LEU A C 1
ATOM 739 O O . LEU A 1 93 ? -17.537 3.154 -6.769 1.00 97.69 93 LEU A O 1
ATOM 743 N N . PRO A 1 94 ? -17.377 4.143 -8.784 1.00 97.75 94 PRO A N 1
ATOM 744 C CA . PRO A 1 94 ? -18.733 3.770 -9.203 1.00 97.75 94 PRO A CA 1
ATOM 745 C C . PRO A 1 94 ? -18.967 2.261 -9.365 1.00 97.75 94 PRO A C 1
ATOM 747 O O . PRO A 1 94 ? -20.109 1.837 -9.504 1.00 97.75 94 PRO A O 1
ATOM 750 N N . TYR A 1 95 ? -17.900 1.461 -9.392 1.00 98.50 95 TYR A N 1
ATOM 751 C CA . TYR A 1 95 ? -17.941 0.020 -9.643 1.00 98.50 95 TYR A CA 1
ATOM 752 C C . TYR A 1 95 ? -17.575 -0.811 -8.404 1.00 98.50 95 TYR A C 1
ATOM 754 O O . TYR A 1 95 ? -17.558 -2.039 -8.481 1.00 98.50 95 TYR A O 1
ATOM 762 N N . LEU A 1 96 ? -17.242 -0.165 -7.280 1.00 98.62 96 LEU A N 1
ATOM 763 C CA . LEU A 1 96 ? -16.901 -0.854 -6.037 1.00 98.62 96 LEU A CA 1
ATOM 764 C C . LEU A 1 96 ? -18.163 -1.165 -5.231 1.00 98.62 96 LEU A C 1
ATOM 766 O O . LEU A 1 96 ? -18.999 -0.294 -4.997 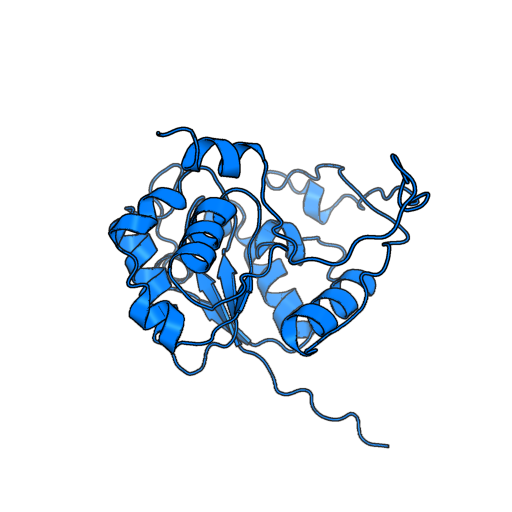1.00 98.62 96 LEU A O 1
ATOM 770 N N . ASP A 1 97 ? -18.255 -2.405 -4.762 1.00 98.62 97 ASP A N 1
ATOM 771 C CA . ASP A 1 97 ? -19.286 -2.847 -3.828 1.00 98.62 97 ASP A CA 1
ATOM 772 C C . ASP A 1 97 ? -18.763 -2.668 -2.397 1.00 98.62 97 ASP A C 1
ATOM 774 O O . ASP A 1 97 ? -17.919 -3.433 -1.916 1.00 98.62 97 ASP A O 1
ATOM 778 N N . PHE A 1 98 ? -19.220 -1.601 -1.740 1.00 98.62 98 PHE A N 1
ATOM 779 C CA . PHE A 1 98 ? -18.753 -1.241 -0.403 1.00 98.62 98 PHE A CA 1
ATOM 780 C C . PHE A 1 98 ? -19.278 -2.179 0.688 1.00 98.62 98 PHE A C 1
ATOM 782 O O . PHE A 1 98 ? -18.581 -2.357 1.686 1.00 98.62 98 PHE A O 1
ATOM 789 N N . ASP A 1 99 ? -20.415 -2.847 0.473 1.00 98.62 99 ASP A N 1
ATOM 790 C CA . ASP A 1 99 ? -20.941 -3.835 1.417 1.00 98.62 99 ASP A CA 1
ATOM 791 C C . ASP A 1 99 ? -20.033 -5.072 1.432 1.00 98.62 99 ASP A C 1
ATOM 793 O O . ASP A 1 99 ? -19.686 -5.600 2.489 1.00 98.62 99 ASP A O 1
ATOM 797 N N . GLU A 1 100 ? -19.584 -5.525 0.259 1.00 98.62 100 GLU A N 1
ATOM 798 C CA . GLU A 1 100 ? -18.618 -6.624 0.156 1.00 98.62 100 GLU A CA 1
ATOM 799 C C . GLU A 1 100 ? -17.234 -6.232 0.695 1.00 98.62 100 GLU A C 1
ATOM 801 O O . GLU A 1 100 ? -16.576 -7.037 1.364 1.00 98.62 100 GLU A O 1
ATOM 806 N N . ILE A 1 101 ? -16.802 -4.986 0.472 1.00 98.81 101 ILE A N 1
ATOM 807 C CA . ILE A 1 101 ? -15.583 -4.447 1.092 1.00 98.81 101 ILE A CA 1
ATOM 808 C C . ILE A 1 101 ? -15.696 -4.496 2.618 1.00 98.81 101 ILE A C 1
ATOM 810 O O . ILE A 1 101 ? -14.800 -5.036 3.270 1.00 98.81 101 ILE A O 1
ATOM 814 N N . GLU A 1 102 ? -16.793 -4.005 3.193 1.00 98.50 102 GLU A N 1
ATOM 815 C CA . GLU A 1 102 ? -17.016 -3.996 4.637 1.00 98.50 102 GLU A CA 1
ATOM 816 C C . GLU A 1 102 ? -17.064 -5.404 5.239 1.00 98.50 102 GLU A C 1
ATOM 818 O O . GLU A 1 102 ? -16.442 -5.655 6.280 1.00 98.50 102 GLU A O 1
ATOM 823 N N . LYS A 1 103 ? -17.762 -6.340 4.584 1.00 98.38 103 LYS A N 1
ATOM 824 C CA . LYS A 1 103 ? -17.843 -7.748 5.009 1.00 98.38 103 LYS A CA 1
ATOM 825 C C . LYS A 1 103 ? -16.487 -8.444 4.978 1.00 98.38 103 LYS A C 1
ATOM 827 O O . LYS A 1 103 ? -16.260 -9.352 5.772 1.00 98.38 103 LYS A O 1
ATOM 832 N N . SER A 1 104 ? -15.579 -8.023 4.094 1.00 98.12 104 SER A N 1
ATOM 833 C CA . SER A 1 104 ? -14.265 -8.656 3.956 1.00 98.12 104 SER A CA 1
ATOM 834 C C . SER A 1 104 ? -13.376 -8.493 5.192 1.00 98.12 104 SER A C 1
ATOM 836 O O . SER A 1 104 ? -12.488 -9.320 5.397 1.00 98.12 104 SER A O 1
ATOM 838 N N . LYS A 1 105 ? -13.578 -7.419 5.979 1.00 96.62 105 LYS A N 1
ATOM 839 C CA . LYS A 1 105 ? -12.744 -7.017 7.133 1.00 96.62 105 LYS A CA 1
ATOM 840 C C . LYS A 1 105 ? -11.231 -6.984 6.839 1.00 96.62 105 LYS A C 1
ATOM 842 O O . LYS A 1 105 ? -10.414 -7.048 7.757 1.00 96.62 105 LYS A O 1
ATOM 847 N N . LYS A 1 106 ? -10.856 -6.853 5.561 1.00 97.81 106 LYS A N 1
ATOM 848 C CA . LYS A 1 106 ? -9.467 -6.782 5.089 1.00 97.81 106 LYS A CA 1
ATOM 849 C C . LYS A 1 106 ? -8.814 -5.458 5.466 1.00 97.81 106 LYS A C 1
ATOM 851 O O . LYS A 1 106 ? -9.473 -4.427 5.600 1.00 97.81 106 LYS A O 1
ATOM 856 N N . LYS A 1 107 ? -7.485 -5.466 5.558 1.00 97.75 107 LYS A N 1
ATOM 857 C CA . LYS A 1 107 ? -6.680 -4.245 5.693 1.00 97.75 107 LYS A CA 1
ATOM 858 C C . LYS A 1 107 ? -6.430 -3.634 4.318 1.00 97.75 107 LYS A C 1
ATOM 860 O O . LYS A 1 107 ? -5.873 -4.293 3.449 1.00 97.75 107 LYS A O 1
ATOM 865 N N . PHE A 1 108 ? -6.792 -2.369 4.124 1.00 98.44 108 PHE A N 1
ATOM 866 C CA . PHE A 1 108 ? -6.558 -1.650 2.867 1.00 98.44 108 PHE A CA 1
ATOM 867 C C . PHE A 1 108 ? -5.326 -0.754 2.986 1.00 98.44 108 PHE A C 1
ATOM 869 O O . PHE A 1 108 ? -5.409 0.343 3.534 1.00 98.44 108 PHE A O 1
ATOM 876 N N . PHE A 1 109 ? -4.183 -1.226 2.488 1.00 98.44 109 PHE A N 1
ATOM 877 C CA . PHE A 1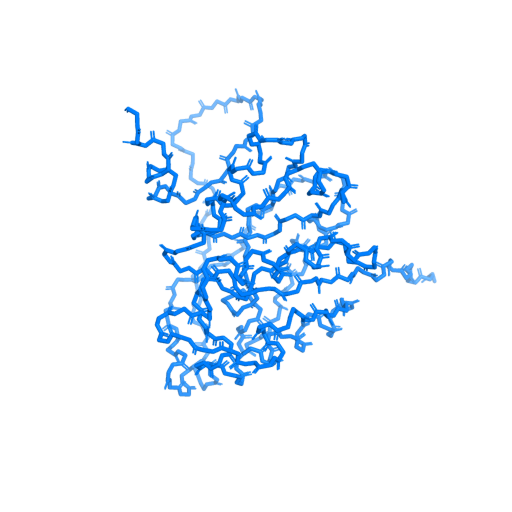 109 ? -2.901 -0.523 2.529 1.00 98.44 109 PHE A CA 1
ATOM 878 C C . PHE A 1 109 ? -2.673 0.253 1.230 1.00 98.44 109 PHE A C 1
ATOM 880 O O . PHE A 1 109 ? -2.890 -0.281 0.148 1.00 98.44 109 PHE A O 1
ATOM 887 N N . GLY A 1 110 ? -2.250 1.512 1.315 1.00 97.88 110 GLY A N 1
ATOM 888 C CA . GLY A 1 110 ? -2.091 2.369 0.138 1.00 97.88 110 GLY A CA 1
ATOM 889 C C . GLY A 1 110 ? -1.613 3.772 0.493 1.00 97.88 110 GLY A C 1
ATOM 890 O O . GLY A 1 110 ? -1.665 4.157 1.656 1.00 97.88 110 GLY A O 1
ATOM 891 N N . TYR A 1 111 ? -1.164 4.543 -0.497 1.00 97.38 111 TYR A N 1
ATOM 892 C CA . TYR A 1 111 ? -0.848 5.970 -0.343 1.00 97.38 111 TYR A CA 1
ATOM 893 C C . TYR A 1 111 ? -0.961 6.709 -1.686 1.00 97.38 111 TYR A C 1
ATOM 895 O O . TYR A 1 111 ? -1.189 6.083 -2.726 1.00 97.38 111 TYR A O 1
ATOM 903 N N . SER A 1 112 ? -0.772 8.034 -1.684 1.00 96.50 112 SER A N 1
ATOM 904 C CA . SER A 1 112 ? -0.819 8.872 -2.893 1.00 96.50 112 SER A CA 1
ATOM 905 C C . SER A 1 112 ? -2.210 8.823 -3.553 1.00 96.50 112 SER A C 1
ATOM 907 O O . SER A 1 112 ? -3.200 9.059 -2.864 1.00 96.50 112 SER A O 1
ATOM 909 N N . ASP A 1 113 ? -2.331 8.509 -4.846 1.00 96.56 113 ASP A N 1
ATOM 910 C CA . ASP A 1 113 ? -3.614 8.429 -5.576 1.00 96.56 113 ASP A CA 1
ATOM 911 C C . ASP A 1 113 ? -4.658 7.539 -4.891 1.00 96.56 113 ASP A C 1
ATOM 913 O O . ASP A 1 113 ? -5.853 7.826 -4.918 1.00 96.56 113 ASP A O 1
ATOM 917 N N . ILE A 1 114 ? -4.188 6.495 -4.206 1.00 97.88 114 ILE A N 1
ATOM 918 C CA . ILE A 1 114 ? -5.012 5.508 -3.500 1.00 97.88 114 ILE A CA 1
ATOM 919 C C . ILE A 1 114 ? -5.843 6.148 -2.381 1.00 97.88 114 ILE A C 1
ATOM 921 O O . ILE A 1 114 ? -6.853 5.575 -1.973 1.00 97.88 114 ILE A O 1
ATOM 925 N N . THR A 1 115 ? -5.499 7.375 -1.969 1.00 97.62 115 THR A N 1
ATOM 926 C CA . THR A 1 115 ? -6.329 8.242 -1.120 1.00 97.62 115 THR A CA 1
ATOM 927 C C . THR A 1 115 ? -7.789 8.254 -1.574 1.00 97.62 115 THR A C 1
ATOM 929 O O . THR A 1 115 ? -8.673 8.181 -0.731 1.00 97.62 115 THR A O 1
ATOM 932 N N . ALA A 1 116 ? -8.080 8.287 -2.881 1.00 97.06 116 ALA A N 1
ATOM 933 C CA . ALA A 1 116 ? -9.467 8.304 -3.358 1.00 97.06 116 ALA A CA 1
ATOM 934 C C . ALA A 1 116 ? -10.255 7.050 -2.953 1.00 97.06 116 ALA A C 1
ATOM 936 O O . ALA A 1 116 ? -11.392 7.152 -2.498 1.00 97.06 116 ALA A O 1
ATOM 937 N N . ILE A 1 117 ? -9.633 5.876 -3.077 1.00 97.88 117 ILE A N 1
ATOM 938 C CA . ILE A 1 117 ? -10.227 4.604 -2.653 1.00 97.88 117 ILE A CA 1
ATOM 939 C C . ILE A 1 117 ? -10.320 4.562 -1.125 1.00 97.88 117 ILE A C 1
ATOM 941 O O . ILE A 1 117 ? -11.369 4.228 -0.587 1.00 97.88 117 ILE A O 1
ATOM 945 N N . GLN A 1 118 ? -9.256 4.948 -0.415 1.00 97.88 118 GLN A N 1
ATOM 946 C CA . GLN A 1 118 ? -9.226 4.918 1.050 1.00 97.88 118 GLN A CA 1
ATOM 947 C C . GLN A 1 118 ? -10.274 5.844 1.676 1.00 97.88 118 GLN A C 1
ATOM 949 O O . GLN A 1 118 ? -10.969 5.431 2.597 1.00 97.88 118 GLN A O 1
ATOM 954 N N . MET A 1 119 ? -10.447 7.062 1.161 1.00 97.44 119 MET A N 1
ATOM 955 C CA . MET A 1 119 ? -11.473 7.984 1.657 1.00 97.44 119 MET A CA 1
ATOM 956 C C . MET A 1 119 ? -12.883 7.480 1.357 1.00 97.44 119 MET A C 1
ATOM 958 O O . MET A 1 119 ? -13.770 7.630 2.192 1.00 97.44 119 MET A O 1
ATOM 962 N N . ALA A 1 120 ? -13.098 6.830 0.209 1.00 97.06 120 ALA A N 1
ATOM 963 C CA . ALA A 1 120 ? -14.382 6.204 -0.081 1.00 97.06 120 ALA A CA 1
ATOM 964 C C . ALA A 1 120 ? -14.681 5.041 0.878 1.00 97.06 120 ALA A C 1
ATOM 966 O O . ALA A 1 120 ? -15.786 4.976 1.406 1.00 97.06 120 ALA A O 1
ATOM 967 N N . ILE A 1 121 ? -13.698 4.179 1.164 1.00 98.25 121 ILE A N 1
ATOM 968 C CA . ILE A 1 121 ? -13.836 3.091 2.146 1.00 98.25 121 ILE A CA 1
ATOM 969 C C . ILE A 1 121 ? -14.145 3.660 3.532 1.00 98.25 121 ILE A C 1
ATOM 971 O O . ILE A 1 121 ? -15.117 3.239 4.150 1.00 98.25 121 ILE A O 1
ATOM 975 N N . LEU A 1 122 ? -13.378 4.656 3.984 1.00 96.75 122 LEU A N 1
ATOM 976 C CA . LEU A 1 122 ? -13.590 5.314 5.275 1.00 96.75 122 LEU A CA 1
ATOM 977 C C . LEU A 1 122 ? -14.977 5.971 5.370 1.00 96.75 122 LEU A C 1
ATOM 979 O O . LEU A 1 122 ? -15.587 5.998 6.430 1.00 96.75 122 LEU A O 1
ATOM 983 N N . LYS A 1 123 ? -15.489 6.517 4.261 1.00 96.25 123 LYS A N 1
ATOM 984 C CA . LYS A 1 123 ? -16.800 7.175 4.221 1.00 96.25 123 LYS A CA 1
ATOM 985 C C . LYS A 1 123 ? -17.972 6.193 4.156 1.00 96.25 123 LYS A C 1
ATOM 987 O O . LYS A 1 123 ? -19.077 6.556 4.556 1.00 96.25 123 LYS A O 1
ATOM 992 N N . LYS A 1 124 ? -17.771 5.018 3.558 1.00 98.06 124 LYS A N 1
ATOM 993 C CA . LYS A 1 124 ? -18.841 4.067 3.214 1.00 98.06 124 LYS A CA 1
ATOM 994 C C . LYS A 1 124 ? -18.883 2.831 4.109 1.00 98.06 124 LYS A C 1
ATOM 996 O O . LYS A 1 124 ? -19.826 2.066 3.975 1.00 98.06 124 LYS A O 1
ATOM 1001 N N . THR A 1 125 ? -17.885 2.625 4.964 1.00 98.38 125 THR A N 1
ATOM 1002 C CA . THR A 1 125 ? -17.734 1.422 5.795 1.00 98.38 125 THR A CA 1
ATOM 1003 C C . THR A 1 125 ? -17.133 1.782 7.151 1.00 98.38 125 THR A C 1
ATOM 1005 O O . THR A 1 125 ? -16.483 2.819 7.269 1.00 98.38 125 THR A O 1
ATOM 1008 N N . ASP A 1 126 ? -17.224 0.879 8.127 1.00 97.19 126 ASP A N 1
ATOM 1009 C CA . ASP A 1 126 ? -16.527 1.022 9.417 1.00 97.19 126 ASP A CA 1
ATOM 1010 C C . ASP A 1 126 ? -15.042 0.597 9.373 1.00 97.19 126 ASP A C 1
ATOM 1012 O O . ASP A 1 126 ? -14.373 0.450 10.404 1.00 97.19 126 ASP A O 1
ATOM 1016 N N . LEU A 1 127 ? -14.495 0.343 8.180 1.00 97.44 127 LEU A N 1
ATOM 1017 C CA . LEU A 1 127 ? -13.089 -0.017 8.032 1.00 97.44 127 LEU A CA 1
ATOM 1018 C C . LEU A 1 127 ? -12.188 1.209 8.182 1.00 97.44 127 LEU A C 1
ATOM 1020 O O . LEU A 1 127 ? -12.524 2.319 7.780 1.00 97.44 127 LEU A O 1
ATOM 1024 N N . LYS A 1 128 ? -10.980 0.968 8.702 1.00 95.69 128 LYS A N 1
ATOM 1025 C CA . LYS A 1 128 ? -9.930 1.978 8.877 1.00 95.69 128 LYS A CA 1
ATOM 1026 C C . LYS A 1 128 ? -8.767 1.668 7.924 1.00 95.69 128 LYS A C 1
ATOM 1028 O O . LYS A 1 128 ? -7.919 0.836 8.261 1.00 95.69 128 LYS A O 1
ATOM 1033 N N . PRO A 1 129 ? -8.740 2.247 6.706 1.00 96.69 129 PRO A N 1
ATOM 1034 C CA . PRO A 1 129 ? -7.653 2.028 5.760 1.00 96.69 129 PRO A CA 1
ATOM 1035 C C . PRO A 1 129 ? -6.315 2.521 6.304 1.00 96.69 129 PRO A C 1
ATOM 1037 O O . PRO A 1 129 ? -6.243 3.480 7.067 1.00 96.69 129 PRO A O 1
ATOM 1040 N N . ILE A 1 130 ? -5.243 1.874 5.867 1.00 96.56 130 ILE A N 1
ATOM 1041 C CA . ILE A 1 130 ? -3.886 2.149 6.314 1.00 96.56 130 ILE A CA 1
ATOM 1042 C C . ILE A 1 130 ? -3.182 3.000 5.260 1.00 96.56 130 ILE A C 1
ATOM 1044 O O . ILE A 1 130 ? -2.793 2.496 4.200 1.00 96.56 130 ILE A O 1
ATOM 1048 N N . TYR A 1 131 ? -2.989 4.284 5.563 1.00 96.31 131 TYR A N 1
ATOM 1049 C CA . TYR A 1 131 ? -2.145 5.154 4.751 1.00 96.31 131 TYR A CA 1
ATOM 1050 C C . TYR A 1 131 ? -0.671 4.803 4.990 1.00 96.31 131 TYR A C 1
ATOM 1052 O O . TYR A 1 131 ? -0.142 5.032 6.074 1.00 96.31 131 TYR A O 1
ATOM 1060 N N . GLY A 1 132 ? -0.013 4.211 3.998 1.00 93.31 132 GLY A N 1
ATOM 1061 C CA . GLY A 1 132 ? 1.353 3.715 4.135 1.00 93.31 132 GLY A CA 1
ATOM 1062 C C . GLY A 1 132 ? 2.114 3.756 2.821 1.00 93.31 132 GLY A C 1
ATOM 1063 O O . GLY A 1 132 ? 2.761 4.748 2.508 1.00 93.31 132 GLY A O 1
ATOM 1064 N N . GLY A 1 133 ? 2.042 2.677 2.046 1.00 94.88 133 GLY A N 1
ATOM 1065 C CA . GLY A 1 133 ? 2.874 2.480 0.862 1.00 94.88 133 GLY A CA 1
ATOM 1066 C C . GLY A 1 133 ? 2.161 1.756 -0.276 1.00 94.88 133 GLY A C 1
ATOM 1067 O O . GLY A 1 133 ? 0.953 1.540 -0.252 1.00 94.88 133 GLY A O 1
ATOM 1068 N N . SER A 1 134 ? 2.922 1.376 -1.295 1.00 97.31 134 SER A N 1
ATOM 1069 C CA . SER A 1 134 ? 2.462 0.505 -2.385 1.00 97.31 134 SER A CA 1
ATOM 1070 C C . SER A 1 134 ? 3.609 -0.395 -2.818 1.00 97.31 134 SER A C 1
ATOM 1072 O O . SER A 1 134 ? 4.759 -0.106 -2.483 1.00 97.31 134 SER A O 1
ATOM 1074 N N . LEU A 1 135 ? 3.316 -1.473 -3.544 1.00 97.81 135 LEU A N 1
ATOM 1075 C CA . LEU A 1 135 ? 4.282 -2.548 -3.746 1.00 97.81 135 LEU A CA 1
ATOM 1076 C C . LEU A 1 135 ? 5.639 -2.055 -4.282 1.00 97.81 135 LEU A C 1
ATOM 1078 O O . LEU A 1 135 ? 6.668 -2.255 -3.639 1.00 97.81 135 LEU A O 1
ATOM 1082 N N . ILE A 1 136 ? 5.642 -1.378 -5.435 1.00 96.88 136 ILE A N 1
ATOM 1083 C CA . ILE A 1 136 ? 6.887 -1.021 -6.137 1.00 96.88 136 ILE A CA 1
ATOM 1084 C C . ILE A 1 136 ? 7.681 0.083 -5.416 1.00 96.88 136 ILE A C 1
ATOM 1086 O O . ILE A 1 136 ? 8.866 -0.126 -5.160 1.00 96.88 136 ILE A O 1
ATOM 1090 N N . PRO A 1 137 ? 7.100 1.250 -5.073 1.00 94.50 137 PRO A N 1
ATOM 1091 C CA . PRO A 1 137 ? 7.853 2.333 -4.441 1.00 94.50 137 PRO A CA 1
ATOM 1092 C C . PRO A 1 137 ? 8.347 2.001 -3.032 1.00 94.50 137 PRO A C 1
ATOM 1094 O O . PRO A 1 137 ? 9.369 2.536 -2.619 1.00 94.50 137 PRO A O 1
ATOM 1097 N N . THR A 1 138 ? 7.629 1.151 -2.289 1.00 95.38 138 THR A N 1
ATOM 1098 C CA . THR A 1 138 ? 7.955 0.856 -0.885 1.00 95.38 138 THR A CA 1
ATOM 1099 C C . THR A 1 138 ? 8.868 -0.355 -0.740 1.00 95.38 138 THR A C 1
ATOM 1101 O O . THR A 1 138 ? 9.786 -0.319 0.072 1.00 95.38 138 THR A O 1
ATOM 1104 N N . PHE A 1 139 ? 8.643 -1.421 -1.513 1.00 96.31 139 PHE A N 1
ATOM 1105 C CA . PHE A 1 139 ? 9.383 -2.681 -1.352 1.00 96.31 139 PHE A CA 1
ATOM 1106 C C . PHE A 1 139 ? 10.355 -2.962 -2.501 1.00 96.31 139 PHE A C 1
ATOM 1108 O O . PHE A 1 139 ? 11.136 -3.903 -2.421 1.00 96.31 139 PHE A O 1
ATO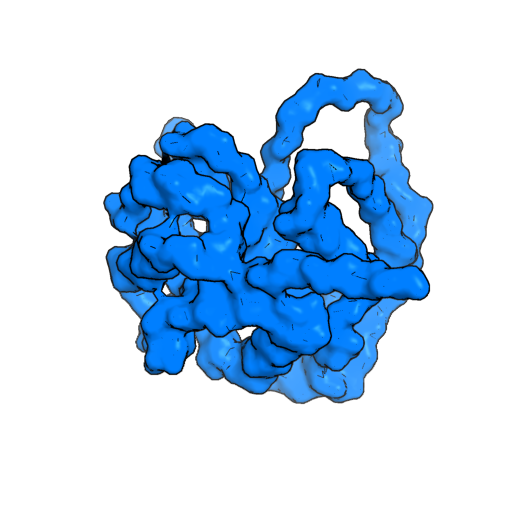M 1115 N N . GLY A 1 140 ? 10.348 -2.141 -3.555 1.00 94.62 140 GLY A N 1
ATOM 1116 C CA . GLY A 1 140 ? 11.263 -2.251 -4.693 1.00 94.62 140 GLY A CA 1
ATOM 1117 C C . GLY A 1 140 ? 12.606 -1.543 -4.504 1.00 94.62 140 GLY A C 1
ATOM 1118 O O . GLY A 1 140 ? 13.321 -1.359 -5.490 1.00 94.62 140 GLY A O 1
ATOM 1119 N N . GLU A 1 141 ? 12.939 -1.080 -3.298 1.00 91.50 141 GLU A N 1
ATOM 1120 C CA . GLU A 1 141 ? 14.261 -0.517 -3.004 1.00 91.50 141 GLU A CA 1
ATOM 1121 C C . GLU A 1 141 ? 15.318 -1.621 -3.026 1.00 91.50 141 GLU A C 1
ATOM 1123 O O . GLU A 1 141 ? 15.147 -2.630 -2.349 1.00 91.50 141 GLU A O 1
ATOM 1128 N N . TYR A 1 142 ? 16.398 -1.452 -3.792 1.00 90.19 142 TYR A N 1
ATOM 1129 C CA . TYR A 1 142 ? 17.348 -2.542 -4.053 1.00 90.19 142 TYR A CA 1
ATOM 1130 C C . TYR A 1 142 ? 18.138 -2.954 -2.807 1.00 90.19 142 TYR A C 1
ATOM 1132 O O . TYR A 1 142 ? 18.510 -4.117 -2.661 1.00 90.19 142 TYR A O 1
ATOM 1140 N N . GLU A 1 143 ? 18.319 -2.030 -1.862 1.00 90.06 143 GLU A N 1
ATOM 1141 C CA . GLU A 1 143 ? 18.885 -2.324 -0.538 1.00 90.06 143 GLU A CA 1
ATOM 1142 C C . GLU A 1 143 ? 17.985 -3.238 0.318 1.00 90.06 143 GLU A C 1
ATOM 1144 O O . GLU A 1 143 ? 18.422 -3.758 1.344 1.00 90.06 143 GLU A O 1
ATOM 1149 N N . GLY A 1 144 ? 16.748 -3.483 -0.125 1.00 91.38 144 GLY A N 1
ATOM 1150 C CA . GLY A 1 144 ? 15.781 -4.360 0.514 1.00 91.38 144 GLY A CA 1
ATOM 1151 C C . GLY A 1 144 ? 14.979 -3.686 1.625 1.00 91.38 144 GLY A C 1
ATOM 1152 O O . GLY A 1 144 ? 14.963 -2.465 1.785 1.00 91.38 144 GLY A O 1
ATOM 1153 N N . ILE A 1 145 ? 14.261 -4.502 2.397 1.00 93.75 145 ILE A N 1
ATOM 1154 C CA . ILE A 1 145 ? 13.436 -4.022 3.511 1.00 93.75 145 ILE A CA 1
ATOM 1155 C C . ILE A 1 145 ? 14.326 -3.698 4.715 1.00 93.75 145 ILE A C 1
ATOM 1157 O O . ILE A 1 145 ? 14.918 -4.590 5.325 1.00 93.75 145 ILE A O 1
ATOM 1161 N N . SER A 1 146 ? 14.376 -2.418 5.090 1.00 93.06 146 SER A N 1
ATOM 1162 C CA . SER A 1 146 ? 15.106 -1.965 6.275 1.00 93.06 146 SER A CA 1
ATOM 1163 C C . SER A 1 146 ? 14.479 -2.491 7.578 1.00 93.06 146 SER A C 1
ATOM 1165 O O . SER A 1 146 ? 13.275 -2.775 7.616 1.00 93.06 146 SER A O 1
ATOM 1167 N N . PRO A 1 147 ? 15.243 -2.567 8.687 1.00 92.69 147 PRO A N 1
ATOM 1168 C CA . PRO A 1 147 ? 14.692 -2.936 9.993 1.00 92.69 147 PRO A CA 1
ATOM 1169 C C . PRO A 1 147 ? 13.524 -2.041 10.435 1.00 92.69 147 PRO A C 1
ATOM 1171 O O . PRO A 1 147 ? 12.525 -2.549 10.940 1.00 92.69 147 PRO A O 1
ATOM 1174 N N . PHE A 1 148 ? 13.608 -0.730 10.175 1.00 93.69 148 PHE A N 1
ATOM 1175 C CA . PHE A 1 148 ? 12.533 0.224 10.470 1.00 93.69 148 PHE A CA 1
ATOM 1176 C C . PHE A 1 148 ? 11.253 -0.093 9.688 1.00 93.69 148 PHE A C 1
ATOM 1178 O O . PHE A 1 148 ? 10.166 -0.157 10.266 1.00 93.69 148 PHE A O 1
ATOM 1185 N N . LEU A 1 149 ? 11.371 -0.344 8.377 1.00 94.44 149 LEU A N 1
ATOM 1186 C CA . LEU A 1 149 ? 10.223 -0.715 7.554 1.00 94.44 149 LEU A CA 1
ATOM 1187 C C . LEU A 1 149 ? 9.633 -2.047 8.023 1.00 94.44 149 LEU A C 1
ATOM 1189 O O . LEU A 1 149 ? 8.420 -2.145 8.175 1.00 94.44 149 LEU A O 1
ATOM 1193 N N . LYS A 1 150 ? 10.469 -3.047 8.328 1.00 94.25 150 LYS A N 1
ATOM 1194 C CA . LYS A 1 150 ? 10.005 -4.333 8.864 1.00 94.25 150 LYS A CA 1
ATOM 1195 C C . LYS A 1 150 ? 9.206 -4.157 10.164 1.00 94.25 150 LYS A C 1
ATOM 1197 O O . LYS A 1 150 ? 8.081 -4.645 10.230 1.00 94.25 150 LYS A O 1
ATOM 1202 N N . ASN A 1 151 ? 9.731 -3.414 11.146 1.00 94.19 151 ASN A N 1
ATOM 1203 C CA . ASN A 1 151 ? 9.025 -3.121 12.405 1.00 94.19 151 ASN A CA 1
ATOM 1204 C C . ASN A 1 151 ? 7.705 -2.371 12.151 1.00 94.19 151 ASN A C 1
ATOM 1206 O O . ASN A 1 151 ? 6.673 -2.672 12.749 1.00 94.19 151 ASN A O 1
ATOM 1210 N N . THR A 1 152 ? 7.708 -1.440 11.193 1.00 94.81 152 THR A N 1
ATOM 1211 C CA . THR A 1 152 ? 6.506 -0.698 10.788 1.00 94.81 152 THR A CA 1
ATOM 1212 C C . THR A 1 152 ? 5.433 -1.633 10.221 1.00 94.81 152 THR A C 1
ATOM 1214 O O . THR A 1 152 ? 4.271 -1.527 10.605 1.00 94.81 152 THR A O 1
ATOM 1217 N N . LEU A 1 153 ? 5.788 -2.596 9.364 1.00 94.62 153 LEU A N 1
ATOM 1218 C CA . LEU A 1 153 ? 4.829 -3.585 8.853 1.00 94.62 153 LEU A CA 1
ATOM 1219 C C . LEU A 1 153 ? 4.303 -4.502 9.960 1.00 94.62 153 LEU A C 1
ATOM 1221 O O . LEU A 1 153 ? 3.114 -4.818 9.972 1.00 94.62 153 LEU A O 1
ATOM 1225 N N . GLU A 1 154 ? 5.162 -4.916 10.894 1.00 93.44 154 GLU A N 1
ATOM 1226 C CA . GLU A 1 154 ? 4.753 -5.712 12.056 1.00 93.44 154 GLU A CA 1
ATOM 1227 C C . GLU A 1 154 ? 3.707 -4.959 12.894 1.00 93.44 154 GLU A C 1
ATOM 1229 O O . GLU A 1 154 ? 2.646 -5.501 13.218 1.00 93.44 154 GLU A O 1
ATOM 1234 N N . ASN A 1 155 ? 3.952 -3.674 13.153 1.00 94.12 155 ASN A N 1
ATOM 1235 C CA . ASN A 1 155 ? 3.015 -2.786 13.833 1.00 94.12 155 ASN A CA 1
ATOM 1236 C C . ASN A 1 155 ? 1.679 -2.661 13.077 1.00 94.12 155 ASN A C 1
ATOM 1238 O O . ASN A 1 155 ? 0.622 -2.924 13.649 1.00 94.12 155 ASN A O 1
ATOM 1242 N N . LEU A 1 156 ? 1.715 -2.336 11.782 1.00 93.88 156 LEU A N 1
ATOM 1243 C CA . LEU A 1 156 ? 0.519 -2.098 10.964 1.00 93.88 156 LEU A CA 1
ATOM 1244 C C . LEU A 1 156 ? -0.330 -3.364 10.754 1.00 93.88 156 LEU A C 1
ATOM 1246 O O . LEU A 1 156 ? -1.568 -3.338 10.773 1.00 93.88 156 LEU A O 1
ATOM 1250 N N . PHE A 1 157 ? 0.318 -4.501 10.506 1.00 94.50 157 PHE A N 1
ATOM 1251 C CA . PHE A 1 157 ? -0.369 -5.707 10.049 1.00 94.50 157 PHE A CA 1
ATOM 1252 C C . PHE A 1 157 ? -0.672 -6.711 11.155 1.00 94.50 157 PHE A C 1
ATOM 1254 O O . PHE A 1 157 ? -1.586 -7.518 10.965 1.00 94.50 157 PHE A O 1
ATOM 1261 N N . PHE A 1 158 ? -0.039 -6.611 12.324 1.00 93.38 158 PHE A N 1
ATOM 1262 C CA . PHE A 1 158 ? -0.212 -7.603 13.389 1.00 93.38 158 PHE A CA 1
ATOM 1263 C C . PHE A 1 158 ? -0.615 -7.017 14.740 1.00 93.38 158 PHE A C 1
ATOM 1265 O O . PHE A 1 158 ? -1.253 -7.720 15.523 1.00 93.38 158 PHE A O 1
ATOM 1272 N N . LYS A 1 159 ? -0.312 -5.746 15.026 1.00 92.44 159 LYS A N 1
ATOM 1273 C CA . LYS A 1 159 ? -0.684 -5.129 16.306 1.00 92.44 159 LYS A CA 1
ATOM 1274 C C . LYS A 1 159 ? -2.046 -4.439 16.226 1.00 92.44 159 LYS A C 1
ATOM 1276 O O . LYS A 1 159 ? -2.471 -3.963 15.177 1.00 92.44 159 LYS A O 1
ATOM 1281 N N . LYS A 1 160 ? -2.739 -4.395 17.369 1.00 88.44 160 LYS A N 1
ATOM 1282 C CA . LYS A 1 160 ? -4.005 -3.659 17.543 1.00 88.44 160 LYS A CA 1
ATOM 1283 C C . LYS A 1 160 ? -3.771 -2.175 17.844 1.00 88.44 160 LYS A C 1
ATOM 1285 O O . LYS A 1 160 ? -4.579 -1.343 17.454 1.00 88.44 160 LYS A O 1
ATOM 1290 N N . SER A 1 161 ? -2.692 -1.867 18.560 1.00 91.19 161 SER A N 1
ATOM 1291 C CA . SER A 1 161 ? -2.272 -0.515 18.928 1.00 91.19 161 SER A CA 1
ATOM 1292 C C . SER A 1 161 ? -0.751 -0.484 19.067 1.00 91.19 161 SER A C 1
ATOM 1294 O O . SER A 1 161 ? -0.149 -1.491 19.451 1.00 91.19 161 SER A O 1
ATOM 1296 N N . TYR A 1 162 ? -0.142 0.642 18.710 1.00 93.25 162 TYR A N 1
ATOM 1297 C CA . TYR A 1 162 ? 1.291 0.897 18.807 1.00 93.25 162 TYR A CA 1
ATOM 1298 C C . TYR A 1 162 ? 1.555 2.408 18.717 1.00 93.25 162 TYR A C 1
ATOM 1300 O O . TYR A 1 162 ? 0.735 3.154 18.180 1.00 93.25 162 TYR A O 1
ATOM 1308 N N . SER A 1 163 ? 2.706 2.850 19.220 1.00 91.94 163 SER A N 1
ATOM 1309 C CA . SER A 1 163 ? 3.167 4.234 19.074 1.00 91.94 163 SER A CA 1
ATOM 1310 C C . SER A 1 163 ? 3.931 4.410 17.767 1.00 91.94 163 SER A C 1
ATOM 1312 O O . SER A 1 163 ? 4.660 3.510 17.348 1.00 91.94 163 SER A O 1
ATOM 1314 N N . LEU A 1 164 ? 3.794 5.573 17.128 1.00 90.56 164 LEU A N 1
ATOM 1315 C CA . LEU A 1 164 ? 4.626 5.910 15.977 1.00 90.56 164 LEU A CA 1
ATOM 1316 C C . LEU A 1 164 ? 6.065 6.137 16.435 1.00 90.56 164 LEU A C 1
ATOM 1318 O O . LEU A 1 164 ? 6.327 6.942 17.325 1.00 90.56 164 LEU A O 1
ATOM 1322 N N . GLU A 1 165 ? 6.982 5.418 15.803 1.00 90.19 165 GLU A N 1
ATOM 1323 C CA . GLU A 1 165 ? 8.412 5.588 16.002 1.00 90.19 165 GLU A CA 1
ATOM 1324 C C . GLU A 1 165 ? 8.958 6.535 14.943 1.00 90.19 165 GLU A C 1
ATOM 1326 O O . GLU A 1 165 ? 8.585 6.481 13.767 1.00 90.19 165 GLU A O 1
ATOM 1331 N N . GLU A 1 166 ? 9.860 7.407 15.368 1.00 91.56 166 GLU A N 1
ATOM 1332 C CA . GLU A 1 166 ? 10.560 8.276 14.447 1.00 91.56 166 GLU A CA 1
ATOM 1333 C C . GLU A 1 166 ? 11.634 7.490 13.677 1.00 91.56 166 GLU A C 1
ATOM 1335 O O . GLU A 1 166 ? 12.440 6.799 14.306 1.00 91.56 166 GLU A O 1
ATOM 1340 N N . PRO A 1 167 ? 11.699 7.587 12.335 1.00 93.31 167 PRO A N 1
ATOM 1341 C CA . PRO A 1 167 ? 12.812 7.004 11.601 1.00 93.31 167 PRO A CA 1
ATOM 1342 C C . PRO A 1 167 ? 14.098 7.781 11.899 1.00 93.31 167 PRO A C 1
ATOM 1344 O O . PRO A 1 167 ? 14.110 9.004 11.810 1.00 93.31 167 PRO A O 1
ATOM 1347 N N . GLU A 1 168 ? 15.202 7.085 12.177 1.00 94.75 168 GLU A N 1
ATOM 1348 C CA . GLU A 1 168 ? 16.516 7.720 12.391 1.00 94.75 168 GLU A CA 1
ATOM 1349 C C . GLU A 1 168 ? 17.058 8.384 11.112 1.00 94.75 168 GLU A C 1
ATOM 1351 O O . GLU A 1 168 ? 17.774 9.386 11.159 1.00 94.75 168 GLU A O 1
ATOM 1356 N N . PHE A 1 169 ? 16.684 7.844 9.951 1.00 94.62 169 PHE A N 1
ATOM 1357 C CA . PHE A 1 169 ? 17.112 8.316 8.641 1.00 94.62 169 PHE A CA 1
ATOM 1358 C C . PHE A 1 169 ? 15.947 8.339 7.658 1.00 94.62 169 PHE A C 1
ATOM 1360 O O . PHE A 1 169 ? 15.076 7.470 7.684 1.00 94.62 169 PHE A O 1
ATOM 1367 N N . TYR A 1 170 ? 15.975 9.290 6.731 1.00 94.19 170 TYR A N 1
ATOM 1368 C CA . TYR A 1 170 ? 15.035 9.353 5.616 1.00 94.19 170 TYR A CA 1
ATOM 1369 C C . TYR A 1 170 ? 15.763 9.598 4.295 1.00 94.19 170 TYR A C 1
ATOM 1371 O O . TYR A 1 170 ? 16.925 9.999 4.257 1.00 94.19 170 TYR A O 1
ATOM 1379 N N . SER A 1 171 ? 15.071 9.356 3.185 1.00 93.94 171 SER A N 1
ATOM 1380 C CA . SER A 1 171 ? 15.558 9.701 1.853 1.00 93.94 171 SER A CA 1
ATOM 1381 C C . SER A 1 171 ? 14.391 10.089 0.958 1.00 93.94 171 SER A C 1
ATOM 1383 O O . SER A 1 171 ? 13.385 9.388 0.889 1.00 93.94 171 SER A O 1
ATOM 1385 N N . ASN A 1 172 ? 14.549 11.196 0.240 1.00 92.31 172 ASN A N 1
ATOM 1386 C CA . ASN A 1 172 ? 13.663 11.636 -0.838 1.00 92.31 172 ASN A CA 1
ATOM 1387 C C . ASN A 1 172 ? 14.388 11.655 -2.197 1.00 92.31 172 ASN A C 1
ATOM 1389 O O . ASN A 1 172 ? 13.881 12.213 -3.169 1.00 92.31 172 ASN A O 1
ATOM 1393 N N . LYS A 1 173 ? 15.588 11.064 -2.270 1.00 93.19 173 LYS A N 1
ATOM 1394 C CA . LYS A 1 173 ? 16.390 11.019 -3.493 1.00 93.19 173 LYS A CA 1
ATOM 1395 C C . LYS A 1 173 ? 15.745 10.076 -4.500 1.00 93.19 173 LYS A C 1
ATOM 1397 O O . LYS A 1 173 ? 15.450 8.923 -4.187 1.00 93.19 173 LYS A O 1
ATOM 1402 N N . LEU A 1 174 ? 15.524 10.555 -5.717 1.00 91.00 174 LEU A N 1
ATOM 1403 C CA . LEU A 1 174 ? 15.029 9.710 -6.794 1.00 91.00 174 LEU A CA 1
ATOM 1404 C C . LEU A 1 174 ? 16.181 8.856 -7.333 1.00 91.00 174 LEU A C 1
ATOM 1406 O O . LEU A 1 174 ? 17.186 9.396 -7.783 1.00 91.00 174 LEU A O 1
ATOM 1410 N N . LEU A 1 175 ? 16.003 7.536 -7.321 1.00 93.00 175 LEU A N 1
ATOM 1411 C CA . LEU A 1 175 ? 16.790 6.617 -8.139 1.00 93.00 175 LEU A CA 1
ATOM 1412 C C . LEU A 1 175 ? 15.918 6.211 -9.323 1.00 93.00 175 LEU A C 1
ATOM 1414 O O . LEU A 1 175 ? 14.815 5.691 -9.125 1.00 93.00 175 LEU A O 1
ATOM 1418 N N . ASN A 1 176 ? 16.366 6.512 -10.541 1.00 92.50 176 ASN A N 1
ATOM 1419 C CA . ASN A 1 176 ? 15.527 6.366 -11.721 1.00 92.50 176 ASN A CA 1
ATOM 1420 C C . ASN A 1 176 ? 15.233 4.882 -12.011 1.00 92.50 176 ASN A C 1
ATOM 1422 O O . ASN A 1 176 ? 16.146 4.082 -12.190 1.00 92.50 176 ASN A O 1
ATOM 1426 N N . ALA A 1 177 ? 13.947 4.518 -12.056 1.00 92.69 177 ALA A N 1
ATOM 1427 C CA . ALA A 1 177 ? 13.499 3.156 -12.349 1.00 92.69 177 ALA A CA 1
ATOM 1428 C C . ALA A 1 177 ? 13.540 2.809 -13.851 1.00 92.69 177 ALA A C 1
ATOM 1430 O O . ALA A 1 177 ? 13.488 1.633 -14.197 1.00 92.69 177 ALA A O 1
ATOM 1431 N N . PHE A 1 178 ? 13.646 3.812 -14.733 1.00 92.31 178 PHE A N 1
ATOM 1432 C CA . PHE A 1 178 ? 13.807 3.628 -16.182 1.00 92.31 178 PHE A CA 1
ATOM 1433 C C . PHE A 1 178 ? 15.255 3.330 -16.599 1.00 92.31 178 PHE A C 1
ATOM 1435 O O . PHE A 1 178 ? 15.508 3.022 -17.760 1.00 92.31 178 PHE A O 1
ATOM 1442 N N . THR A 1 179 ? 16.210 3.451 -15.679 1.00 93.44 179 THR A N 1
ATOM 1443 C CA . THR A 1 179 ? 17.626 3.124 -15.890 1.00 93.44 179 THR A CA 1
ATOM 1444 C C . THR A 1 179 ? 18.064 2.113 -14.834 1.00 93.44 179 THR A C 1
ATOM 1446 O O . THR A 1 179 ? 17.322 1.819 -13.903 1.00 93.44 179 THR A O 1
ATOM 1449 N N . ASP A 1 180 ? 19.294 1.609 -14.910 1.00 92.25 180 ASP A N 1
ATOM 1450 C CA . ASP A 1 180 ? 19.835 0.725 -13.869 1.00 92.25 180 ASP A CA 1
ATOM 1451 C C . ASP A 1 180 ? 20.244 1.466 -12.581 1.00 92.25 180 ASP A C 1
ATOM 1453 O O . ASP A 1 180 ? 20.801 0.855 -11.667 1.00 92.25 180 ASP A O 1
ATOM 1457 N N . GLU A 1 181 ? 19.974 2.771 -12.453 1.00 93.38 181 GLU A N 1
ATOM 1458 C CA . GLU A 1 181 ? 20.350 3.545 -11.262 1.00 93.38 181 GLU A CA 1
ATOM 1459 C C . GLU A 1 181 ? 19.756 2.970 -9.978 1.00 93.38 181 GLU A C 1
ATOM 1461 O O . GLU A 1 181 ? 20.450 2.919 -8.966 1.00 93.38 181 GLU A O 1
ATOM 1466 N N . TRP A 1 182 ? 18.515 2.475 -10.020 1.00 92.81 182 TRP A N 1
ATOM 1467 C CA . TRP A 1 182 ? 17.874 1.863 -8.853 1.00 92.81 182 TRP A CA 1
ATOM 1468 C C . TRP A 1 182 ? 18.540 0.564 -8.377 1.00 92.81 182 TRP A C 1
ATOM 1470 O O . TRP A 1 182 ? 18.258 0.154 -7.258 1.00 92.81 182 TRP A O 1
ATOM 1480 N N . LYS A 1 183 ? 19.394 -0.072 -9.195 1.00 92.50 183 LYS A N 1
ATOM 1481 C CA . LYS A 1 183 ? 20.184 -1.271 -8.842 1.00 92.50 183 LYS A CA 1
ATOM 1482 C C . LYS A 1 183 ? 21.649 -0.950 -8.549 1.00 92.50 183 LYS A C 1
ATOM 1484 O O . LYS A 1 183 ? 22.311 -1.673 -7.812 1.00 92.50 183 LYS A O 1
ATOM 1489 N N . THR A 1 184 ? 22.182 0.089 -9.186 1.00 92.69 184 THR A N 1
ATOM 1490 C CA . THR A 1 184 ? 23.630 0.352 -9.238 1.00 92.69 184 THR A CA 1
ATOM 1491 C C . THR A 1 184 ? 24.083 1.449 -8.284 1.00 92.69 184 THR A C 1
ATOM 1493 O O . THR A 1 184 ? 25.248 1.461 -7.886 1.00 92.69 184 THR A O 1
ATOM 1496 N N . LYS A 1 185 ? 23.190 2.361 -7.886 1.00 92.62 185 LYS A N 1
ATOM 1497 C CA . LYS A 1 185 ? 23.499 3.433 -6.938 1.00 92.62 185 LYS A CA 1
ATOM 1498 C C . LYS A 1 185 ? 22.943 3.092 -5.564 1.00 92.62 185 LYS A C 1
ATOM 1500 O O . LYS A 1 185 ? 21.787 2.704 -5.432 1.00 92.62 185 LYS A O 1
ATOM 1505 N N . LYS A 1 186 ? 23.763 3.288 -4.530 1.00 90.38 186 LYS A N 1
ATOM 1506 C CA . LYS A 1 186 ? 23.274 3.273 -3.149 1.00 90.38 186 LYS A CA 1
ATOM 1507 C C . LYS A 1 186 ? 22.390 4.488 -2.912 1.00 90.38 186 LYS A C 1
ATOM 1509 O O . LYS A 1 186 ? 22.690 5.577 -3.408 1.00 90.38 186 LYS A O 1
ATOM 1514 N N . ARG A 1 187 ? 21.324 4.310 -2.137 1.00 92.75 187 ARG A N 1
ATOM 1515 C CA . ARG A 1 187 ? 20.475 5.421 -1.732 1.00 92.75 187 ARG A CA 1
ATOM 1516 C C . ARG A 1 187 ? 21.223 6.282 -0.725 1.00 92.75 187 ARG A C 1
ATOM 1518 O O . ARG A 1 187 ? 21.790 5.798 0.250 1.00 92.75 187 ARG A O 1
ATOM 1525 N N . GLU A 1 188 ? 21.213 7.583 -0.965 1.00 94.25 188 GLU A N 1
ATOM 1526 C CA . GLU A 1 188 ? 21.692 8.546 0.017 1.00 94.25 188 GLU A CA 1
ATOM 1527 C C . GLU A 1 188 ? 20.594 8.790 1.051 1.00 94.25 188 GLU A C 1
ATOM 1529 O O . GLU A 1 188 ? 19.445 9.091 0.698 1.00 94.25 188 GLU A O 1
ATOM 1534 N N . TYR A 1 189 ? 20.966 8.679 2.323 1.00 94.88 189 TYR A N 1
ATOM 1535 C CA . TYR A 1 189 ? 20.088 8.929 3.456 1.00 94.88 189 TYR A CA 1
ATOM 1536 C C . TYR A 1 189 ? 20.538 10.169 4.220 1.00 94.88 189 TYR A C 1
ATOM 1538 O O . TYR A 1 189 ? 21.728 10.442 4.371 1.00 94.88 189 TYR A O 1
ATOM 1546 N N . THR A 1 190 ? 19.562 10.909 4.725 1.00 97.00 190 THR A N 1
ATOM 1547 C CA . THR A 1 190 ? 19.752 12.066 5.592 1.00 97.00 190 THR A CA 1
ATOM 1548 C C . THR A 1 190 ? 19.324 11.687 7.001 1.00 97.00 190 THR A C 1
ATOM 1550 O O . THR A 1 190 ? 18.290 11.040 7.182 1.00 97.00 190 THR A O 1
ATOM 1553 N N . LYS A 1 191 ? 20.127 12.070 8.000 1.00 97.25 191 LYS A N 1
ATOM 1554 C CA . LYS A 1 191 ? 19.762 11.899 9.408 1.00 97.25 191 LYS A CA 1
ATOM 1555 C C . LYS A 1 191 ? 18.501 12.711 9.696 1.00 97.25 191 LYS A C 1
ATOM 1557 O O . LYS A 1 191 ? 18.423 13.878 9.318 1.00 97.25 191 LYS A O 1
ATOM 1562 N N . ASN A 1 192 ? 17.526 12.084 10.334 1.00 96.06 192 ASN A N 1
ATOM 1563 C CA . ASN A 1 192 ? 16.319 12.756 10.775 1.00 96.06 192 ASN A CA 1
ATOM 1564 C C . ASN A 1 192 ? 16.593 13.494 12.097 1.00 96.06 192 ASN A C 1
ATOM 1566 O O . ASN A 1 192 ? 17.224 12.940 12.997 1.00 96.06 192 ASN A O 1
ATOM 1570 N N . GLU A 1 193 ? 16.179 14.757 12.193 1.00 95.25 193 GLU A N 1
ATOM 1571 C CA . GLU A 1 193 ? 16.501 15.623 13.341 1.00 95.25 193 GLU A CA 1
ATOM 1572 C C . GLU A 1 193 ? 15.495 15.532 14.488 1.00 95.25 193 GLU A C 1
ATOM 1574 O O . GLU A 1 193 ? 15.751 16.080 15.561 1.00 95.25 193 GLU A O 1
ATOM 1579 N N . GLY A 1 194 ? 14.352 14.888 14.282 1.00 93.69 194 GLY A N 1
ATOM 1580 C CA . GLY A 1 194 ? 13.252 14.966 15.228 1.00 93.69 194 GLY A CA 1
ATOM 1581 C C . GLY A 1 194 ? 11.936 15.338 14.562 1.00 93.69 194 GLY A C 1
ATOM 1582 O O . GLY A 1 194 ? 11.884 16.097 13.587 1.00 93.69 194 GLY A O 1
ATOM 1583 N N . TRP A 1 195 ? 10.839 14.940 15.201 1.00 93.00 195 TRP A N 1
ATOM 1584 C CA . TRP A 1 195 ? 9.558 15.619 15.034 1.00 93.00 195 TRP A CA 1
ATOM 1585 C C . TRP A 1 195 ? 9.708 17.121 15.305 1.00 93.00 195 TRP A C 1
ATOM 1587 O O . TRP A 1 195 ? 10.094 17.548 16.396 1.00 93.00 195 TRP A O 1
ATOM 1597 N N . LYS A 1 196 ? 9.335 17.951 14.328 1.00 93.62 196 LYS A N 1
ATOM 1598 C CA . LYS A 1 196 ? 9.314 19.406 14.499 1.00 93.62 196 LYS A CA 1
ATOM 1599 C C . LYS A 1 196 ? 7.975 19.857 15.077 1.00 93.62 196 LYS A C 1
ATOM 1601 O O . LYS A 1 196 ? 6.954 19.839 14.393 1.00 93.62 196 LYS A O 1
ATOM 1606 N N . ILE A 1 197 ? 7.987 20.319 16.324 1.00 93.81 197 ILE A N 1
ATOM 1607 C CA . ILE A 1 197 ? 6.794 20.856 16.987 1.00 93.81 197 ILE A CA 1
ATOM 1608 C C . ILE A 1 197 ? 6.558 22.296 16.516 1.00 93.81 197 ILE A C 1
ATOM 1610 O O . ILE A 1 197 ? 7.329 23.194 16.850 1.00 93.81 197 ILE A O 1
ATOM 1614 N N . LEU A 1 198 ? 5.490 22.516 15.742 1.00 94.94 198 LEU A N 1
ATOM 1615 C CA . LEU A 1 198 ? 5.090 23.855 15.282 1.00 94.94 198 LEU A CA 1
ATOM 1616 C C . LEU A 1 198 ? 4.260 24.604 16.331 1.00 94.94 198 LEU A C 1
ATOM 1618 O O . LEU A 1 198 ? 4.481 25.787 16.558 1.00 94.94 198 LEU A O 1
ATOM 1622 N N . ASN A 1 199 ? 3.340 23.899 16.992 1.00 95.44 199 ASN A N 1
ATOM 1623 C CA . ASN A 1 199 ? 2.527 24.410 18.092 1.00 95.44 199 ASN A CA 1
ATOM 1624 C C . ASN A 1 199 ? 2.571 23.391 19.230 1.00 95.44 199 ASN A C 1
ATOM 1626 O O . ASN A 1 199 ? 2.317 22.209 19.005 1.00 95.44 199 ASN A O 1
ATOM 1630 N N . LYS A 1 200 ? 2.928 23.834 20.438 1.00 96.12 200 LYS A N 1
ATOM 1631 C CA . LYS A 1 200 ? 2.990 22.963 21.618 1.00 96.12 200 LYS A CA 1
ATOM 1632 C C . LYS A 1 200 ? 1.589 22.759 22.188 1.00 96.12 200 LYS A C 1
ATOM 1634 O O . LYS A 1 200 ? 0.837 23.720 22.317 1.00 96.12 200 LYS A O 1
ATOM 1639 N N . GLY A 1 201 ? 1.277 21.528 22.565 1.00 95.69 201 GLY A N 1
ATOM 1640 C CA . GLY A 1 201 ? 0.009 21.148 23.176 1.00 95.69 201 GLY A CA 1
ATOM 1641 C C . GLY A 1 201 ? -0.205 19.642 23.087 1.00 95.69 201 GLY A C 1
ATOM 1642 O O . GLY A 1 201 ? 0.598 18.935 22.478 1.00 95.69 201 GLY A O 1
ATOM 1643 N N . GLU A 1 202 ? -1.299 19.176 23.678 1.00 95.50 202 GLU A N 1
ATOM 1644 C CA . GLU A 1 202 ? -1.732 17.780 23.646 1.00 95.50 202 GLU A CA 1
ATOM 1645 C C . GLU A 1 202 ? -3.181 17.721 23.151 1.00 95.50 202 GLU A C 1
ATOM 1647 O O . GLU A 1 202 ? -4.007 18.561 23.511 1.00 95.50 202 GLU A O 1
ATOM 1652 N N . ILE A 1 203 ? -3.476 16.752 22.287 1.00 94.62 203 ILE A N 1
ATOM 1653 C CA . ILE A 1 203 ? -4.811 16.496 21.741 1.00 94.62 203 ILE A CA 1
ATOM 1654 C C . ILE A 1 203 ? -4.993 14.990 21.563 1.00 94.62 203 ILE A C 1
ATOM 1656 O O . ILE A 1 203 ? -4.048 14.283 21.211 1.00 94.62 203 ILE A O 1
ATOM 1660 N N . GLU A 1 204 ? -6.216 14.513 21.768 1.00 95.94 204 GLU A N 1
ATOM 1661 C CA . GLU A 1 204 ? -6.635 13.150 21.457 1.00 95.94 204 GLU A CA 1
ATOM 1662 C C . GLU A 1 204 ? -7.769 13.198 20.428 1.00 95.94 204 GLU A C 1
ATOM 1664 O O . GLU A 1 204 ? -8.696 14.001 20.543 1.00 95.94 204 GLU A O 1
ATOM 1669 N N . GLY A 1 205 ? -7.686 12.361 19.396 1.00 94.19 205 GLY A N 1
ATOM 1670 C CA . GLY A 1 205 ? -8.695 12.301 18.346 1.00 94.19 205 GLY A CA 1
ATOM 1671 C C . GLY A 1 205 ? -8.367 11.271 17.273 1.00 94.19 205 GLY A C 1
ATOM 1672 O O . GLY A 1 205 ? -7.254 10.748 17.199 1.00 94.19 205 GLY A O 1
ATOM 1673 N N . GLU A 1 206 ? -9.351 10.978 16.424 1.00 92.00 206 GLU A N 1
ATOM 1674 C CA . GLU A 1 206 ? -9.129 10.137 15.252 1.00 92.00 206 GLU A CA 1
ATOM 1675 C C . GLU A 1 206 ? -8.336 10.902 14.188 1.00 92.00 206 GLU A C 1
ATOM 1677 O O . GLU A 1 206 ? -8.641 12.049 13.857 1.00 92.00 206 GLU A O 1
ATOM 1682 N N . VAL A 1 207 ? -7.312 10.251 13.637 1.00 91.31 207 VAL A N 1
ATOM 1683 C CA . VAL A 1 207 ? -6.433 10.844 12.628 1.00 91.31 207 VAL A CA 1
ATOM 1684 C C . VAL A 1 207 ? -6.779 10.280 11.258 1.00 91.31 207 VAL A C 1
ATOM 1686 O O . VAL A 1 207 ? -6.756 9.067 11.046 1.00 91.31 207 VAL A O 1
ATOM 1689 N N . ILE A 1 208 ? -7.037 11.177 10.309 1.00 92.38 208 ILE A N 1
ATOM 1690 C CA . ILE A 1 208 ? -7.143 10.849 8.889 1.00 92.38 208 ILE A CA 1
ATOM 1691 C C . ILE A 1 208 ? -5.864 11.326 8.207 1.00 92.38 208 ILE A C 1
ATOM 1693 O O . ILE A 1 208 ? -5.526 12.507 8.256 1.00 92.38 208 ILE A O 1
ATOM 1697 N N . VAL A 1 209 ? -5.158 10.401 7.559 1.00 94.12 209 VAL A N 1
ATOM 1698 C CA . VAL A 1 209 ? -3.955 10.699 6.775 1.00 94.12 209 VAL A CA 1
ATOM 1699 C C . VAL A 1 209 ? -4.280 10.521 5.297 1.00 94.12 209 VAL A C 1
ATOM 1701 O O . VAL A 1 209 ? -4.859 9.510 4.900 1.00 94.12 209 VAL A O 1
ATOM 1704 N N . ALA A 1 210 ? -3.918 11.511 4.484 1.00 95.19 210 ALA A N 1
ATOM 1705 C CA . ALA A 1 210 ? -4.233 11.544 3.064 1.00 95.19 210 ALA A CA 1
ATOM 1706 C C . ALA A 1 210 ? -3.164 12.304 2.272 1.00 95.19 210 ALA A C 1
ATOM 1708 O O . ALA A 1 210 ? -2.460 13.163 2.806 1.00 95.19 210 ALA A O 1
ATOM 1709 N N . ASN A 1 211 ? -3.076 12.031 0.969 1.00 96.19 211 ASN A N 1
ATOM 1710 C CA . ASN A 1 211 ? -2.390 12.937 0.056 1.00 96.19 211 ASN A CA 1
ATOM 1711 C C . ASN A 1 211 ? -3.253 14.192 -0.147 1.00 96.19 211 ASN A C 1
ATOM 1713 O O . ASN A 1 211 ? -4.412 14.071 -0.540 1.00 96.19 211 ASN A O 1
ATOM 1717 N N . ILE A 1 212 ? -2.684 15.374 0.106 1.00 93.88 212 ILE A N 1
ATOM 1718 C CA . ILE A 1 212 ? -3.425 16.642 0.119 1.00 93.88 212 ILE A CA 1
ATOM 1719 C C . ILE A 1 212 ? -4.071 16.957 -1.237 1.00 93.88 212 ILE A C 1
ATOM 1721 O O . ILE A 1 212 ? -5.276 17.194 -1.286 1.00 93.88 212 ILE A O 1
ATOM 1725 N N . ASP A 1 213 ? -3.323 16.849 -2.338 1.00 91.69 213 ASP A N 1
ATOM 1726 C CA . ASP A 1 213 ? -3.828 17.134 -3.688 1.00 91.69 213 ASP A CA 1
ATOM 1727 C C . ASP A 1 213 ? -4.981 16.199 -4.044 1.00 91.69 213 ASP A C 1
ATOM 1729 O O . ASP A 1 213 ? -6.031 16.614 -4.545 1.00 91.69 213 ASP A O 1
ATOM 1733 N N . ARG A 1 214 ? -4.811 14.908 -3.731 1.00 92.12 214 ARG A N 1
ATOM 1734 C CA . ARG A 1 214 ? -5.843 13.919 -4.005 1.00 92.12 214 ARG A CA 1
ATOM 1735 C C . ARG A 1 214 ? -7.077 14.137 -3.141 1.00 92.12 214 ARG A C 1
ATOM 1737 O O . ARG A 1 214 ? -8.182 14.044 -3.670 1.00 92.12 214 ARG A O 1
ATOM 1744 N N . TYR A 1 215 ? -6.903 14.454 -1.862 1.00 90.44 215 TYR A N 1
ATOM 1745 C CA . TYR A 1 215 ? -7.996 14.754 -0.941 1.00 90.44 215 TYR A CA 1
ATOM 1746 C C . TYR A 1 215 ? -8.805 15.977 -1.391 1.00 90.44 215 TYR A C 1
ATOM 1748 O O . TYR A 1 215 ? -10.033 15.912 -1.446 1.00 90.44 215 TYR A O 1
ATOM 1756 N N . PHE A 1 216 ? -8.139 17.058 -1.807 1.00 89.44 216 PHE A N 1
ATOM 1757 C CA . PHE A 1 216 ? -8.824 18.213 -2.389 1.00 89.44 216 PHE A CA 1
ATOM 1758 C C . PHE A 1 216 ? -9.583 17.824 -3.658 1.00 89.44 216 PHE A C 1
ATOM 1760 O O . PHE A 1 216 ? -10.776 18.081 -3.757 1.00 89.44 216 PHE A O 1
ATOM 1767 N N . SER A 1 217 ? -8.962 17.087 -4.585 1.00 87.06 217 SER A N 1
ATOM 1768 C CA . SER A 1 217 ? -9.621 16.721 -5.851 1.00 87.06 217 SER A CA 1
ATOM 1769 C C . SER A 1 217 ? -10.942 15.951 -5.691 1.00 87.06 217 SER A C 1
ATOM 1771 O O . SER A 1 217 ? -11.805 16.040 -6.560 1.00 87.06 217 SER A O 1
ATOM 1773 N N . ILE A 1 218 ? -11.114 15.198 -4.598 1.00 86.62 218 ILE A N 1
ATOM 1774 C CA . ILE A 1 218 ? -12.336 14.421 -4.330 1.00 86.62 218 ILE A CA 1
ATOM 1775 C C . ILE A 1 218 ? -13.338 15.153 -3.427 1.00 86.62 218 ILE A C 1
ATOM 1777 O O . ILE A 1 218 ? -14.487 14.727 -3.344 1.00 86.62 218 ILE A O 1
ATOM 1781 N N . THR A 1 219 ? -12.923 16.228 -2.751 1.00 82.50 219 THR A N 1
ATOM 1782 C CA . THR A 1 219 ? -13.790 17.026 -1.866 1.00 82.50 219 THR A CA 1
ATOM 1783 C C . THR A 1 219 ? -14.236 18.343 -2.503 1.00 82.50 219 THR A C 1
ATOM 1785 O O . THR A 1 219 ? -15.316 18.821 -2.185 1.00 82.50 219 THR A O 1
ATOM 1788 N N . SER A 1 220 ? -13.475 18.885 -3.458 1.00 71.19 220 SER A N 1
ATOM 1789 C CA . SER A 1 220 ? -13.761 20.146 -4.160 1.00 71.19 220 SER A CA 1
ATOM 1790 C C . SER A 1 220 ? -14.817 20.047 -5.272 1.00 71.19 220 SER A C 1
ATOM 1792 O O . SER A 1 220 ? -14.991 20.998 -6.025 1.00 71.19 220 SER A O 1
ATOM 1794 N N . CYS A 1 221 ? -15.512 18.914 -5.412 1.00 52.53 221 CYS A N 1
ATOM 1795 C CA . CYS A 1 221 ? -16.604 18.741 -6.382 1.00 52.53 221 CYS A CA 1
ATOM 1796 C C . CYS A 1 221 ? -17.997 19.077 -5.805 1.00 52.53 221 CYS A C 1
ATOM 1798 O O . CYS A 1 221 ? -18.996 18.575 -6.319 1.00 52.53 221 CYS A O 1
ATOM 1800 N N . TYR A 1 222 ? -18.063 19.908 -4.761 1.00 42.28 222 TYR A N 1
ATOM 1801 C CA . TYR A 1 222 ? -19.301 20.442 -4.185 1.00 42.28 222 TYR A CA 1
ATOM 1802 C C . TYR A 1 222 ? -19.226 21.960 -4.065 1.00 42.28 222 TYR A C 1
ATOM 1804 O O . TYR A 1 222 ? -18.165 22.450 -3.613 1.00 42.28 222 TYR A O 1
#

Radius of gyration: 17.82 Å; chains: 1; bounding box: 45×45×46 Å